Protein AF-A0A2K8T8V8-F1 (afdb_monomer)

pLDDT: mean 83.44, std 14.03, range [31.39, 97.44]

Secondary structure (DSSP, 8-state):
-------EEEEETTTEEEEEEEE-SSSEEEE-S---TTEEEEEEEEEETTTTEEEEEEEEESPPSEEEEGGGPBPHHHHHHHHHHHHH----EEHHHHTTT---TT-B-GGGTSGGG-S------TT-EEEEEEEE-GGGSTT-EEEEEEEEEE-SSSEEEEEEEEEE-SS-SSPPTT-EEEEEETTS-EEEEEEPPTT-S-EEEEEEEETT-EEEEEEEETTEEEEEEEE-

Structure (mmCIF, N/CA/C/O backbone):
data_AF-A0A2K8T8V8-F1
#
_entry.id   AF-A0A2K8T8V8-F1
#
loop_
_atom_site.group_PDB
_atom_site.id
_atom_site.type_symbol
_atom_site.label_atom_id
_atom_site.label_alt_id
_atom_site.label_comp_id
_atom_site.label_asym_id
_atom_site.label_entity_id
_atom_site.label_seq_id
_atom_site.pdbx_PDB_ins_code
_atom_site.Cartn_x
_atom_site.Cartn_y
_atom_site.Cartn_z
_atom_site.occupancy
_atom_site.B_iso_or_equiv
_atom_site.auth_seq_id
_atom_site.auth_comp_id
_atom_site.auth_asym_id
_atom_site.auth_atom_id
_atom_site.pdbx_PDB_model_num
ATOM 1 N N . MET A 1 1 ? -42.532 3.015 6.880 1.00 34.22 1 MET A N 1
ATOM 2 C CA . MET A 1 1 ? -41.518 2.190 7.567 1.00 34.22 1 MET A CA 1
ATOM 3 C C . MET A 1 1 ? -40.218 2.351 6.788 1.00 34.22 1 MET A C 1
ATOM 5 O O . MET A 1 1 ? -40.061 1.729 5.749 1.00 34.22 1 MET A O 1
ATOM 9 N N . ARG A 1 2 ? -39.376 3.319 7.166 1.00 31.39 2 ARG A N 1
ATOM 10 C CA . ARG A 1 2 ? -38.051 3.508 6.559 1.00 31.39 2 ARG A CA 1
ATOM 11 C C . ARG A 1 2 ? -37.064 2.780 7.461 1.00 31.39 2 ARG A C 1
ATOM 13 O O . ARG A 1 2 ? -36.876 3.210 8.592 1.00 31.39 2 ARG A O 1
ATOM 20 N N . TYR A 1 3 ? -36.502 1.680 6.974 1.00 36.91 3 TYR A N 1
ATOM 21 C CA . TYR A 1 3 ? -35.296 1.097 7.547 1.00 36.91 3 TYR A CA 1
ATOM 22 C C . TYR A 1 3 ? -34.171 2.113 7.323 1.00 36.91 3 TYR A C 1
ATOM 24 O O . TYR A 1 3 ? -33.612 2.195 6.232 1.00 36.91 3 TYR A O 1
ATOM 32 N N . TYR A 1 4 ? -33.928 2.973 8.313 1.00 40.72 4 TYR A N 1
ATOM 33 C CA . TYR A 1 4 ? -32.651 3.663 8.422 1.00 40.72 4 TYR A CA 1
ATOM 34 C C . TYR A 1 4 ? -31.636 2.571 8.736 1.00 40.72 4 TYR A C 1
ATOM 36 O O . TYR A 1 4 ? -31.735 1.928 9.777 1.00 40.72 4 TYR A O 1
ATOM 44 N N . ALA A 1 5 ? -30.721 2.300 7.811 1.00 41.16 5 ALA A N 1
ATOM 45 C CA . ALA A 1 5 ? -29.516 1.579 8.168 1.00 41.16 5 ALA A CA 1
ATOM 46 C C . ALA A 1 5 ? -28.775 2.485 9.166 1.00 41.16 5 ALA A C 1
ATOM 48 O O . ALA A 1 5 ? -28.302 3.558 8.795 1.00 41.16 5 ALA A O 1
ATOM 49 N N . ASP A 1 6 ? -28.812 2.108 10.442 1.00 48.91 6 ASP A N 1
ATOM 50 C CA . ASP A 1 6 ? -28.203 2.799 11.581 1.00 48.91 6 ASP A CA 1
ATOM 51 C C . ASP A 1 6 ? -26.684 2.597 11.555 1.00 48.91 6 ASP A C 1
ATOM 53 O O . ASP A 1 6 ? -26.119 1.893 12.389 1.00 48.91 6 ASP A O 1
ATOM 57 N N . VAL A 1 7 ? -26.034 3.109 10.508 1.00 54.47 7 VAL A N 1
ATOM 58 C CA . VAL A 1 7 ? -24.614 2.848 10.277 1.00 54.47 7 VAL A CA 1
ATOM 59 C C . VAL A 1 7 ? -23.887 4.149 9.964 1.00 54.47 7 VAL A C 1
ATOM 61 O O . VAL A 1 7 ? -23.895 4.649 8.838 1.00 54.47 7 VAL A O 1
ATOM 64 N N . ALA A 1 8 ? -23.273 4.718 10.999 1.00 65.19 8 ALA A N 1
ATOM 65 C CA . ALA A 1 8 ? -22.299 5.792 10.879 1.00 65.19 8 ALA A CA 1
ATOM 66 C C . ALA A 1 8 ? -20.905 5.173 10.680 1.00 65.19 8 ALA A C 1
ATOM 68 O O . ALA A 1 8 ? -20.056 5.233 11.562 1.00 65.19 8 ALA A O 1
ATOM 69 N N . ASP A 1 9 ? -20.675 4.529 9.535 1.00 74.50 9 ASP A N 1
ATOM 70 C CA . ASP A 1 9 ? -19.368 3.942 9.227 1.00 74.50 9 ASP A CA 1
ATOM 71 C C . ASP A 1 9 ? -18.398 4.995 8.696 1.00 74.50 9 ASP A C 1
ATOM 73 O O . ASP A 1 9 ? -18.660 5.665 7.692 1.00 74.50 9 ASP A O 1
ATOM 77 N N . LEU A 1 10 ? -17.218 5.070 9.306 1.00 81.69 10 LEU A N 1
ATOM 78 C CA . LEU A 1 10 ? -16.068 5.727 8.712 1.00 81.69 10 LEU A CA 1
ATOM 79 C C . LEU A 1 10 ? -15.344 4.729 7.803 1.00 81.69 10 LEU A C 1
ATOM 81 O O . LEU A 1 10 ? -14.705 3.779 8.259 1.00 81.69 10 LEU A O 1
ATOM 85 N N . LYS A 1 11 ? -15.431 4.954 6.491 1.00 78.38 11 LYS A N 1
ATOM 86 C CA . LYS A 1 11 ? -14.654 4.194 5.510 1.00 78.38 11 LYS A CA 1
ATOM 87 C C . LYS A 1 11 ? -13.224 4.727 5.458 1.00 78.38 11 LYS A C 1
ATOM 89 O O . LYS A 1 11 ? -13.013 5.871 5.062 1.00 78.38 11 LYS A O 1
ATOM 94 N N . LEU A 1 12 ? -12.257 3.875 5.778 1.00 77.00 12 LEU A N 1
ATOM 95 C CA . LEU A 1 12 ? -10.833 4.154 5.632 1.00 77.00 12 LEU A CA 1
ATOM 96 C C . LEU A 1 12 ? -10.320 3.460 4.366 1.00 77.00 12 LEU A C 1
ATOM 98 O O . LEU A 1 12 ? -10.360 2.231 4.248 1.00 77.00 12 LEU A O 1
ATOM 102 N N . SER A 1 13 ? -9.890 4.258 3.385 1.00 63.72 13 SER A N 1
ATOM 103 C CA . SER A 1 13 ? -9.362 3.770 2.107 1.00 63.72 13 SER A CA 1
ATOM 104 C C . SER A 1 13 ? -8.259 2.732 2.339 1.00 63.72 13 SER A C 1
ATOM 106 O O . SER A 1 13 ? -7.343 2.967 3.112 1.00 63.72 13 SER A O 1
ATOM 108 N N . ALA A 1 14 ? -8.364 1.576 1.677 1.00 60.81 14 ALA A N 1
ATOM 109 C CA . ALA A 1 14 ? -7.452 0.427 1.780 1.00 60.81 14 ALA A CA 1
ATOM 110 C C . ALA A 1 14 ? -7.402 -0.344 3.121 1.00 60.81 14 ALA A C 1
ATOM 112 O O . ALA A 1 14 ? -6.900 -1.465 3.110 1.00 60.81 14 ALA A O 1
ATOM 113 N N . LEU A 1 15 ? -7.967 0.168 4.222 1.00 68.44 15 LEU A N 1
ATOM 114 C CA . LEU A 1 15 ? -7.959 -0.519 5.526 1.00 68.44 15 LEU A CA 1
ATOM 115 C C . LEU A 1 15 ? -9.279 -1.234 5.834 1.00 68.44 15 LEU A C 1
ATOM 117 O O . LEU A 1 15 ? -9.268 -2.372 6.289 1.00 68.44 15 LEU A O 1
ATOM 121 N N . GLY A 1 16 ? -10.418 -0.592 5.559 1.00 75.81 16 GLY A N 1
ATOM 122 C CA . GLY A 1 16 ? -11.749 -1.142 5.821 1.00 75.81 16 GLY A CA 1
ATOM 123 C C . GLY A 1 16 ? -12.701 -0.132 6.452 1.00 75.81 16 GLY A C 1
ATOM 124 O O . GLY A 1 16 ? -12.624 1.062 6.167 1.00 75.81 16 GLY A O 1
ATOM 125 N N . HIS A 1 17 ? -13.649 -0.615 7.253 1.00 83.00 17 HIS A N 1
ATOM 126 C CA . HIS A 1 17 ? -14.710 0.203 7.845 1.00 83.00 17 HIS A CA 1
ATOM 127 C C . HIS A 1 17 ? -14.603 0.232 9.368 1.00 83.00 17 HIS A C 1
ATOM 129 O O . HIS A 1 17 ? -14.604 -0.815 10.019 1.00 83.00 17 HIS A O 1
ATOM 135 N N . LEU A 1 18 ? -14.521 1.433 9.931 1.00 87.81 18 LEU A N 1
ATOM 136 C CA . LEU A 1 18 ? -14.648 1.660 11.361 1.00 87.81 18 LEU A CA 1
ATOM 137 C C . LEU A 1 18 ? -16.099 2.044 11.654 1.00 87.81 18 LEU A C 1
ATOM 139 O O . LEU A 1 18 ? -16.578 3.070 11.177 1.00 87.81 18 LEU A O 1
ATOM 143 N N . GLU A 1 19 ? -16.801 1.206 12.405 1.00 88.00 19 GLU A N 1
ATOM 144 C CA . GLU A 1 19 ? -18.221 1.400 12.694 1.00 88.00 19 GLU A CA 1
ATOM 145 C C . GLU A 1 19 ? -18.392 2.302 13.918 1.00 88.00 19 GLU A C 1
ATOM 147 O O . GLU A 1 19 ? -17.924 1.964 15.007 1.00 88.00 19 GLU A O 1
ATOM 152 N N . CYS A 1 20 ? -19.068 3.443 13.773 1.00 88.06 20 CYS A N 1
ATOM 153 C CA . CYS A 1 20 ? -19.408 4.291 14.913 1.00 88.06 20 CYS A CA 1
ATOM 154 C C . CYS A 1 20 ? -20.790 3.907 15.453 1.00 88.06 20 CYS A C 1
ATOM 156 O O . CYS A 1 20 ? -21.800 4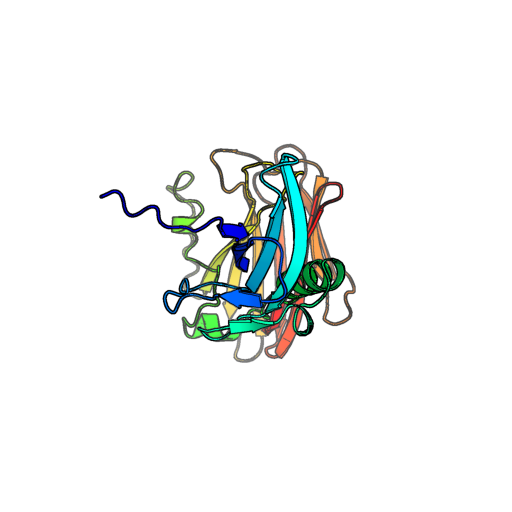.013 14.753 1.00 88.06 20 CYS A O 1
ATOM 158 N N . ARG A 1 21 ? -20.840 3.490 16.720 1.00 88.31 21 ARG A N 1
ATOM 159 C CA . ARG A 1 21 ? -22.065 3.079 17.412 1.00 88.31 21 ARG A CA 1
ATOM 160 C C . ARG A 1 21 ? -22.512 4.155 18.402 1.00 88.31 21 ARG A C 1
ATOM 162 O O . ARG A 1 21 ? -21.854 4.321 19.434 1.00 88.31 21 ARG A O 1
ATOM 169 N N . PRO A 1 22 ? -23.612 4.874 18.117 1.00 88.94 22 PRO A N 1
ATOM 170 C CA . PRO A 1 22 ? -24.174 5.820 19.064 1.00 88.94 22 PRO A CA 1
ATOM 171 C C . PRO A 1 22 ? -24.865 5.081 20.216 1.00 88.94 22 PRO A C 1
ATOM 173 O O . PRO A 1 22 ? -25.584 4.103 20.000 1.00 88.94 22 PRO A O 1
ATOM 176 N N . VAL A 1 23 ? -24.681 5.569 21.438 1.00 89.88 23 VAL A N 1
ATOM 177 C CA . VAL A 1 23 ? -25.322 5.042 22.650 1.00 89.88 23 VAL A CA 1
ATOM 178 C C . VAL A 1 23 ? -25.835 6.179 23.528 1.00 89.88 23 VAL A C 1
ATOM 180 O O . VAL A 1 23 ? -25.313 7.292 23.501 1.00 89.88 23 VAL A O 1
ATOM 183 N N . SER A 1 24 ? -26.878 5.903 24.307 1.00 86.75 24 SER A N 1
ATOM 184 C CA . SER A 1 24 ? -27.280 6.779 25.413 1.00 86.75 24 SER A CA 1
ATOM 185 C C . SER A 1 24 ? -26.321 6.616 26.601 1.00 86.75 24 SER A C 1
ATOM 187 O O . SER A 1 24 ? -25.666 5.573 26.687 1.00 86.75 24 SER A O 1
ATOM 189 N N . PRO A 1 25 ? -26.278 7.586 27.536 1.00 85.69 25 PRO A N 1
ATOM 190 C CA . PRO A 1 25 ? -25.459 7.478 28.738 1.00 85.69 25 PRO A CA 1
ATOM 191 C C . PRO A 1 25 ? -25.664 6.156 29.479 1.00 85.69 25 PRO A C 1
ATOM 193 O O . PRO A 1 25 ? -26.798 5.767 29.778 1.00 85.69 25 PRO A O 1
ATOM 196 N N . GLY A 1 26 ? -24.571 5.440 29.748 1.00 87.50 26 GLY A N 1
ATOM 197 C CA . GLY A 1 26 ? -24.654 4.071 30.250 1.00 87.50 26 GLY A CA 1
ATOM 198 C C . GLY A 1 26 ? -23.307 3.382 30.451 1.00 87.50 26 GLY A C 1
ATOM 199 O O . GLY A 1 26 ? -22.301 4.017 30.743 1.00 87.50 26 GLY A O 1
ATOM 200 N N . TYR A 1 27 ? -23.315 2.051 30.357 1.00 89.62 27 TYR A N 1
ATOM 201 C CA . TYR A 1 27 ? -22.128 1.212 30.579 1.00 89.62 27 TYR A CA 1
ATOM 202 C C . TYR A 1 27 ? -21.978 0.070 29.562 1.00 89.62 27 TYR A C 1
ATOM 204 O O . TYR A 1 27 ? -21.052 -0.738 29.677 1.00 89.62 27 TYR A O 1
ATOM 212 N N . LEU A 1 28 ? -22.892 -0.029 28.593 1.00 91.50 28 LEU A N 1
ATOM 213 C CA . LEU A 1 28 ? -22.898 -1.083 27.584 1.00 91.50 28 LEU A CA 1
ATOM 214 C C . LEU A 1 28 ? -23.333 -0.546 26.2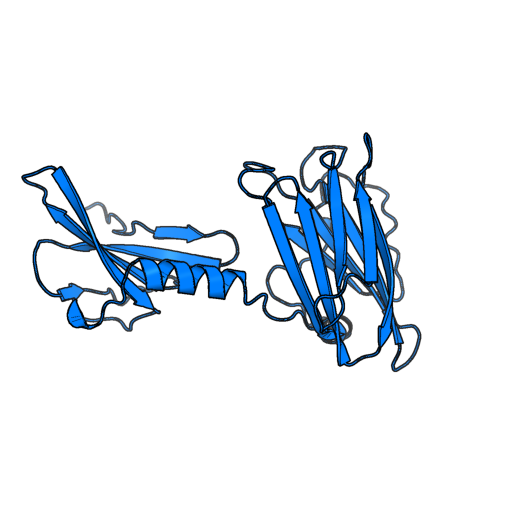21 1.00 91.50 28 LEU A C 1
ATOM 216 O O . LEU A 1 28 ? -24.132 0.386 26.126 1.00 91.50 28 LEU A O 1
ATOM 220 N N . CYS A 1 29 ? -22.830 -1.180 25.169 1.00 89.69 29 CYS A N 1
ATOM 221 C CA . CYS A 1 29 ? -23.204 -0.960 23.779 1.00 89.69 29 CYS A CA 1
ATOM 222 C C . CYS A 1 29 ? -23.708 -2.277 23.175 1.00 89.69 29 CYS A C 1
ATOM 224 O O . CYS A 1 29 ? -23.131 -3.335 23.424 1.00 89.69 29 CYS A O 1
ATOM 226 N N . TYR A 1 30 ? -24.771 -2.224 22.370 1.00 87.75 30 TYR A N 1
ATOM 227 C CA . TYR A 1 30 ? -25.250 -3.389 21.627 1.00 87.75 30 TYR A CA 1
ATOM 228 C C . TYR A 1 30 ? -24.680 -3.411 20.206 1.00 87.75 30 TYR A C 1
ATOM 230 O O . TYR A 1 30 ? -24.829 -2.448 19.438 1.00 87.75 30 TYR A O 1
ATOM 238 N N . ILE A 1 31 ? -24.078 -4.547 19.859 1.00 86.31 31 ILE A N 1
ATOM 239 C CA . ILE A 1 31 ? -23.502 -4.848 18.554 1.00 86.31 31 ILE A CA 1
ATOM 240 C C . ILE A 1 31 ? -24.466 -5.754 17.782 1.00 86.31 31 ILE A C 1
ATOM 242 O O . ILE A 1 31 ? -24.690 -6.899 18.199 1.00 86.31 31 ILE A O 1
ATOM 246 N N . PRO A 1 32 ? -25.022 -5.275 16.658 1.00 80.19 32 PRO A N 1
ATOM 247 C CA . PRO A 1 32 ? -25.936 -6.064 15.850 1.00 80.19 32 PRO A CA 1
ATOM 248 C C . PRO A 1 32 ? -25.244 -7.288 15.219 1.00 80.19 32 PRO A C 1
ATOM 250 O O . PRO A 1 32 ? -24.022 -7.295 15.027 1.00 80.19 32 PRO A O 1
ATOM 253 N N . PRO A 1 33 ? -26.009 -8.348 14.900 1.00 70.25 33 PRO A N 1
ATOM 254 C CA . PRO A 1 33 ? -25.497 -9.520 14.193 1.00 70.25 33 PRO A CA 1
ATOM 255 C C . PRO A 1 33 ? -25.092 -9.228 12.746 1.00 70.25 33 PRO A C 1
ATOM 257 O O . PRO A 1 33 ? -24.269 -9.957 12.191 1.00 70.25 33 PRO A O 1
ATOM 260 N N . GLU A 1 34 ? -25.633 -8.173 12.138 1.00 66.31 34 GLU A N 1
ATOM 261 C CA . GLU A 1 34 ? -25.231 -7.691 10.823 1.00 66.31 34 GLU A CA 1
ATOM 262 C C . GLU A 1 34 ? -23.872 -6.986 10.915 1.00 66.31 34 GLU A C 1
ATOM 264 O O . GLU A 1 34 ? -23.778 -5.816 11.273 1.00 66.31 34 GLU A O 1
ATOM 269 N N . VAL A 1 35 ? -22.800 -7.711 10.600 1.00 62.31 35 VAL A N 1
ATOM 270 C CA . VAL A 1 35 ? -21.443 -7.157 10.557 1.00 62.31 35 VAL A CA 1
ATOM 271 C C . VAL A 1 35 ? -21.077 -6.852 9.102 1.00 62.31 35 VAL A C 1
ATOM 273 O O . VAL A 1 35 ? -21.202 -7.748 8.265 1.00 62.31 35 VAL A O 1
ATOM 276 N N . PRO A 1 36 ? -20.607 -5.637 8.766 1.00 62.16 36 PRO A N 1
ATOM 277 C CA . PRO A 1 36 ? -20.043 -5.368 7.447 1.00 62.16 36 PRO A CA 1
ATOM 278 C C . PRO A 1 36 ? -18.877 -6.324 7.152 1.00 62.16 36 PRO A C 1
ATOM 280 O O . PRO A 1 36 ? -17.996 -6.484 7.998 1.00 62.16 36 PRO A O 1
ATOM 283 N N . ASP A 1 37 ? -18.816 -6.894 5.941 1.00 58.09 37 ASP A N 1
ATOM 284 C CA . ASP A 1 37 ? -17.797 -7.885 5.524 1.00 58.09 37 ASP A CA 1
ATOM 285 C C . ASP A 1 37 ? -16.334 -7.412 5.701 1.00 58.09 37 ASP A C 1
ATOM 287 O O . ASP A 1 37 ? -15.410 -8.220 5.646 1.00 58.09 37 ASP A O 1
ATOM 291 N N . ASN A 1 38 ? -16.107 -6.110 5.923 1.00 71.25 38 ASN A N 1
ATOM 292 C CA . ASN A 1 38 ? -14.785 -5.503 6.087 1.00 71.25 38 ASN A CA 1
ATOM 293 C C . ASN A 1 38 ? -14.696 -4.529 7.284 1.00 71.25 38 ASN A C 1
ATOM 295 O O . ASN A 1 38 ? -14.035 -3.488 7.203 1.00 71.25 38 ASN A O 1
ATOM 299 N N . ARG A 1 39 ? -15.413 -4.816 8.381 1.00 81.19 39 ARG A N 1
ATOM 300 C CA . ARG A 1 39 ? -15.313 -4.035 9.624 1.00 81.19 39 ARG A CA 1
ATOM 301 C C . ARG A 1 39 ? -13.970 -4.287 10.309 1.00 81.19 39 ARG A C 1
ATOM 303 O O . ARG A 1 39 ? -13.662 -5.423 10.651 1.00 81.19 39 ARG A O 1
ATOM 310 N N . ILE A 1 40 ? -13.217 -3.226 10.579 1.00 84.56 40 ILE A N 1
ATOM 311 C CA . ILE A 1 40 ? -11.922 -3.293 11.280 1.00 84.56 40 ILE A CA 1
ATOM 312 C C . ILE A 1 40 ? -12.040 -2.974 12.774 1.00 84.56 40 ILE A C 1
ATOM 314 O O . ILE A 1 40 ? -11.168 -3.320 13.566 1.00 84.56 40 ILE A O 1
ATOM 318 N N . GLY A 1 41 ? -13.151 -2.376 13.198 1.00 89.25 41 GLY A N 1
ATOM 319 C CA . GLY A 1 41 ? -13.443 -2.166 14.608 1.00 89.25 41 GLY A CA 1
ATOM 320 C C . GLY A 1 41 ? -14.676 -1.306 14.832 1.00 89.25 41 GLY A C 1
ATOM 321 O O . GLY A 1 41 ? -15.350 -0.913 13.880 1.00 89.25 41 GLY A O 1
ATOM 322 N N . VAL A 1 42 ? -14.961 -1.055 16.105 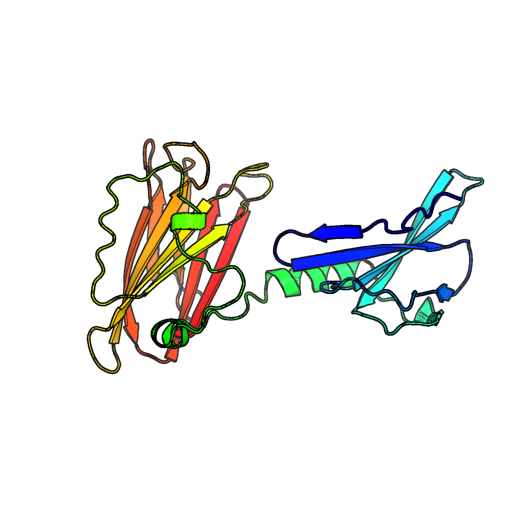1.00 90.62 42 VAL A N 1
ATOM 323 C CA . VAL A 1 42 ? -16.133 -0.311 16.564 1.00 90.62 42 VAL A CA 1
ATOM 324 C C . VAL A 1 42 ? -15.684 0.817 17.483 1.00 90.62 42 VAL A C 1
ATOM 326 O O . VAL A 1 42 ? -14.912 0.585 18.414 1.00 90.62 42 VAL A O 1
ATOM 329 N N . VAL A 1 43 ? -16.192 2.022 17.246 1.00 93.00 43 VAL A N 1
ATOM 330 C CA . VAL A 1 43 ? -16.049 3.172 18.142 1.00 93.00 43 VAL A CA 1
ATOM 331 C C . VAL A 1 43 ? -17.391 3.441 18.797 1.00 93.00 43 VAL A C 1
ATOM 333 O O . VAL A 1 43 ? -18.397 3.625 18.113 1.00 93.00 43 VAL A O 1
ATOM 336 N N . VAL A 1 44 ? -17.413 3.467 20.126 1.00 93.00 44 VAL A N 1
ATOM 337 C CA . VAL A 1 44 ? -18.623 3.773 20.892 1.00 93.00 44 VAL A CA 1
ATOM 338 C C . VAL A 1 44 ? -18.679 5.272 21.150 1.00 93.00 44 VAL A C 1
ATOM 340 O O . VAL A 1 44 ? -17.728 5.860 21.671 1.00 93.00 44 VAL A O 1
ATOM 343 N N . VAL A 1 45 ? -19.801 5.883 20.779 1.00 92.44 45 VAL A N 1
ATOM 344 C CA . VAL A 1 45 ? -20.031 7.322 20.908 1.00 92.44 45 VAL A CA 1
ATOM 345 C C . VAL A 1 45 ? -21.240 7.546 21.803 1.00 92.44 45 VAL A C 1
ATOM 347 O O . VAL A 1 45 ? -22.365 7.235 21.421 1.00 92.44 45 VAL A O 1
ATOM 350 N N . GLU A 1 46 ? -21.020 8.087 22.994 1.00 92.38 46 GLU A N 1
ATOM 351 C CA . GLU A 1 46 ? -22.110 8.486 23.877 1.00 92.38 46 GLU A CA 1
ATOM 352 C C . GLU A 1 46 ? -22.687 9.814 23.390 1.00 92.38 46 GLU A C 1
ATOM 354 O O . GLU A 1 46 ? -21.950 10.781 23.190 1.00 92.38 46 GLU A O 1
ATOM 359 N N . LEU A 1 47 ? -24.000 9.848 23.168 1.00 89.62 47 LEU A N 1
ATOM 360 C CA . LEU A 1 47 ? -24.721 11.038 22.738 1.00 89.62 47 LEU A CA 1
ATOM 361 C C . LEU A 1 47 ? -25.556 11.589 23.891 1.00 89.62 47 LEU A C 1
ATOM 363 O O . LEU A 1 47 ? -26.535 10.973 24.319 1.00 89.62 47 LEU A O 1
ATOM 367 N N . ASP A 1 48 ? -25.215 12.797 24.324 1.00 86.88 48 ASP A N 1
ATOM 368 C CA . ASP A 1 48 ? -26.072 13.615 25.168 1.00 86.88 48 ASP A CA 1
ATOM 369 C C . ASP A 1 48 ? -26.912 14.529 24.270 1.00 86.88 48 ASP A C 1
ATOM 371 O O . ASP A 1 48 ? -26.472 15.579 23.790 1.00 86.88 48 ASP A O 1
ATOM 375 N N . ILE A 1 49 ? -28.141 14.088 24.010 1.00 83.62 49 ILE A N 1
ATOM 376 C CA . ILE A 1 49 ? -29.085 14.804 23.149 1.00 83.62 49 ILE A CA 1
ATOM 377 C C . ILE A 1 49 ? -29.550 16.106 23.813 1.00 83.62 49 ILE A C 1
ATOM 379 O O . ILE A 1 49 ? -29.806 17.083 23.108 1.00 83.62 49 ILE A O 1
ATOM 383 N N . GLU A 1 50 ? -29.646 16.140 25.145 1.00 87.62 50 GLU A N 1
ATOM 384 C CA . GLU A 1 50 ? -30.128 17.311 25.882 1.00 87.62 50 GLU A CA 1
ATOM 385 C C . GLU A 1 50 ? -29.127 18.466 25.789 1.00 87.62 50 GLU A C 1
ATOM 387 O O . GLU A 1 50 ? -29.522 19.609 25.549 1.00 87.62 50 GLU A O 1
ATOM 392 N N . HIS A 1 51 ? -27.832 18.161 25.892 1.00 88.94 51 HIS A N 1
ATOM 393 C CA . HIS A 1 51 ? -26.755 19.152 25.830 1.00 88.94 51 HIS A CA 1
ATOM 394 C C . HIS A 1 51 ? -26.107 19.286 24.444 1.00 88.94 51 HIS A C 1
ATOM 396 O O . HIS A 1 51 ? -25.200 20.101 24.277 1.00 88.94 51 HIS A O 1
ATOM 402 N N . GLN A 1 52 ? -26.572 18.526 23.445 1.00 87.88 52 GLN A N 1
ATOM 403 C CA . GLN A 1 52 ? -25.993 18.459 22.095 1.00 87.88 52 GLN A CA 1
ATOM 404 C C . GLN A 1 52 ? -24.494 18.116 22.099 1.00 87.88 52 GLN A C 1
ATOM 406 O O . GLN A 1 52 ? -23.703 18.708 21.361 1.00 87.88 52 GLN A O 1
ATOM 411 N N . GLN A 1 53 ? -24.100 17.159 22.937 1.00 88.62 53 GLN A N 1
ATOM 412 C CA . GLN A 1 53 ? -22.715 16.711 23.066 1.00 88.62 53 GLN A CA 1
ATOM 413 C C . GLN A 1 53 ? -22.559 15.259 22.622 1.00 88.62 53 GLN A C 1
ATOM 415 O O . GLN A 1 53 ? -23.474 14.446 22.737 1.00 88.62 53 GLN A O 1
ATOM 420 N N . ALA A 1 54 ? -21.375 14.944 22.103 1.00 89.19 54 ALA A N 1
ATOM 421 C CA . ALA A 1 54 ? -20.977 13.593 21.748 1.00 89.19 54 ALA A CA 1
ATOM 422 C C . ALA A 1 54 ? -19.593 13.319 22.335 1.00 89.19 54 ALA A C 1
ATOM 424 O O . ALA A 1 54 ? -18.672 14.118 22.148 1.00 89.19 54 ALA A O 1
ATOM 425 N N . VAL A 1 55 ? -19.448 12.198 23.036 1.00 91.88 55 VAL A N 1
ATOM 426 C CA . VAL A 1 55 ? -18.193 11.785 23.666 1.00 91.88 55 VAL A CA 1
ATOM 427 C C . VAL A 1 55 ? -17.761 10.453 23.077 1.00 91.88 55 VAL A C 1
ATOM 429 O O . VAL A 1 55 ? -18.531 9.494 23.044 1.00 91.88 55 VAL A O 1
ATOM 432 N N . LEU A 1 56 ? -16.514 10.385 22.614 1.00 92.88 56 LEU A N 1
ATOM 433 C CA . LEU A 1 56 ? -15.898 9.117 22.238 1.00 92.88 56 LEU A CA 1
ATOM 434 C C . LEU A 1 56 ? -15.582 8.348 23.523 1.00 92.88 56 LEU A C 1
ATOM 436 O O . LEU A 1 56 ? -14.661 8.712 24.250 1.00 92.88 56 LEU A O 1
ATOM 440 N N . VAL A 1 57 ? -16.369 7.315 23.811 1.00 94.25 57 VAL A N 1
ATOM 441 C CA . VAL A 1 57 ? -16.225 6.513 25.035 1.00 94.25 57 VAL A CA 1
ATOM 442 C C . VAL A 1 57 ? -14.994 5.620 24.935 1.00 94.25 57 VAL A C 1
ATOM 444 O O . VAL A 1 57 ? -14.248 5.467 25.896 1.00 94.25 57 VAL A O 1
ATOM 447 N N . GLY A 1 58 ? -14.778 5.039 23.756 1.00 94.12 58 GLY A N 1
ATOM 448 C CA . GLY A 1 58 ? -13.644 4.169 23.497 1.00 94.12 58 GLY A CA 1
ATOM 449 C C . GLY A 1 58 ? -13.838 3.306 22.258 1.00 94.12 58 GLY A C 1
ATOM 450 O O . GLY A 1 58 ? -14.786 3.473 21.482 1.00 94.12 58 GLY A O 1
ATOM 451 N N . PHE A 1 59 ? -12.911 2.378 22.078 1.00 94.25 59 PHE A N 1
ATOM 452 C CA . PHE A 1 59 ? -12.753 1.580 20.873 1.00 94.25 59 PHE A CA 1
ATOM 453 C C . PHE A 1 59 ? -12.657 0.084 21.187 1.00 94.25 59 PHE A C 1
ATOM 455 O O . PHE A 1 59 ? -12.056 -0.315 22.179 1.00 94.25 59 PHE A O 1
ATOM 462 N N . ALA A 1 60 ? -13.183 -0.769 20.311 1.00 91.69 60 ALA A N 1
ATOM 463 C CA . ALA A 1 60 ? -12.935 -2.204 20.359 1.00 91.69 60 ALA A CA 1
ATOM 464 C C . ALA A 1 60 ? -12.612 -2.773 18.973 1.00 91.69 60 ALA A C 1
ATOM 466 O O . ALA A 1 60 ? -13.287 -2.494 17.977 1.00 91.69 60 ALA A O 1
ATOM 467 N N . LYS A 1 61 ? -11.602 -3.648 18.924 1.00 86.38 61 LYS A N 1
ATOM 468 C CA . LYS A 1 61 ? -11.300 -4.460 17.736 1.00 86.38 61 LYS A CA 1
ATOM 469 C C . LYS A 1 61 ? -12.422 -5.471 17.532 1.00 86.38 61 LYS A C 1
ATOM 471 O O . LYS A 1 61 ? -12.853 -6.079 18.505 1.00 86.38 61 LYS A O 1
ATOM 476 N N . THR A 1 62 ? -12.862 -5.642 16.283 1.00 66.81 62 THR A N 1
ATOM 477 C CA . THR A 1 62 ? -13.852 -6.635 15.802 1.00 66.81 62 THR A CA 1
ATOM 478 C C . THR A 1 62 ? -14.464 -7.531 16.882 1.00 66.81 62 THR A C 1
ATOM 480 O O . THR A 1 62 ? -13.970 -8.618 17.183 1.00 66.81 62 THR A O 1
ATOM 483 N N . VAL A 1 63 ? -15.571 -7.057 17.446 1.00 66.94 63 VAL A N 1
ATOM 484 C CA . VAL A 1 63 ? -16.343 -7.739 18.487 1.00 66.94 63 VAL A CA 1
ATOM 485 C C . VAL A 1 63 ? -17.402 -8.653 17.871 1.00 66.94 63 VAL A C 1
ATOM 487 O O . VAL A 1 63 ? -17.913 -8.386 16.779 1.00 66.94 63 VAL A O 1
ATOM 490 N N . LYS A 1 64 ? -17.725 -9.757 18.555 1.00 69.38 64 LYS A N 1
ATOM 491 C CA . LYS A 1 64 ? -18.864 -10.608 18.178 1.00 69.38 64 LYS A CA 1
ATOM 492 C C . LYS A 1 64 ? -20.171 -9.854 18.440 1.00 69.38 64 LYS A C 1
ATOM 494 O O . LYS A 1 64 ? -20.211 -8.956 19.274 1.00 69.38 64 LYS A O 1
ATOM 499 N N . ALA A 1 65 ? -21.227 -10.237 17.731 1.00 80.06 65 ALA A N 1
ATOM 500 C CA . ALA A 1 65 ? -22.567 -9.719 17.980 1.00 80.06 65 ALA A CA 1
ATOM 501 C C . ALA A 1 65 ? -22.988 -9.952 19.440 1.00 80.06 65 ALA A C 1
ATOM 503 O O . ALA A 1 65 ? -22.692 -11.013 20.000 1.00 80.06 65 ALA A O 1
ATOM 504 N N . GLY A 1 66 ? -23.694 -8.988 20.030 1.00 85.06 66 GLY A N 1
ATOM 505 C CA . GLY A 1 66 ? -24.121 -9.034 21.428 1.00 85.06 66 GLY A CA 1
ATOM 506 C C . GLY A 1 66 ? -23.789 -7.764 22.206 1.00 85.06 66 GLY A C 1
ATOM 507 O O . GLY A 1 66 ? -23.755 -6.670 21.650 1.00 85.06 66 GLY A O 1
ATOM 508 N N . GLU A 1 67 ? -23.592 -7.914 23.511 1.00 89.81 67 GLU A N 1
ATOM 509 C CA . GLU A 1 67 ? -23.296 -6.810 24.424 1.00 89.81 67 GLU A CA 1
ATOM 510 C C . GLU A 1 67 ? -21.784 -6.578 24.520 1.00 89.81 67 GLU A C 1
ATOM 512 O O . GLU A 1 67 ? -21.014 -7.525 24.670 1.00 89.81 67 GLU A O 1
ATOM 517 N N . LEU A 1 68 ? -21.376 -5.312 24.437 1.00 89.81 68 LEU A N 1
ATOM 518 C CA . LEU A 1 68 ? -20.011 -4.835 24.635 1.00 89.81 68 LEU A CA 1
ATOM 519 C C . LEU A 1 68 ? -19.992 -3.911 25.853 1.00 89.81 68 LEU A C 1
ATOM 521 O O . LEU A 1 68 ? -20.647 -2.865 25.843 1.00 89.81 68 LEU A O 1
ATOM 525 N N . LEU A 1 69 ? -19.256 -4.281 26.898 1.00 93.12 69 LEU A N 1
ATOM 526 C CA . LEU A 1 69 ? -19.150 -3.469 28.108 1.00 93.12 69 LEU A CA 1
ATOM 527 C C . LEU A 1 69 ? -18.147 -2.333 27.909 1.00 93.12 69 LEU A C 1
ATOM 529 O O . LEU A 1 69 ? -17.097 -2.513 27.298 1.00 93.12 69 LEU A O 1
ATOM 533 N N . PHE A 1 70 ? -18.415 -1.164 28.494 1.00 93.06 70 PHE A N 1
ATOM 534 C CA . PHE A 1 70 ? -17.501 -0.020 28.369 1.00 93.06 70 PHE A CA 1
ATOM 535 C C . PHE A 1 70 ? -16.133 -0.291 29.003 1.00 93.06 70 PHE A C 1
ATOM 537 O O . PHE A 1 70 ? -15.130 0.245 28.551 1.00 93.06 70 PHE A O 1
ATOM 544 N N . SER A 1 71 ? -16.067 -1.176 30.000 1.00 92.19 71 SER A N 1
ATOM 545 C CA . SER A 1 71 ? -14.806 -1.632 30.597 1.00 92.19 71 SER A CA 1
ATOM 546 C C . SER A 1 71 ? -13.921 -2.447 29.649 1.00 92.19 71 SER A C 1
ATOM 548 O O . SER A 1 71 ? -12.751 -2.657 29.951 1.00 92.19 71 SER A O 1
ATOM 550 N N . GLU A 1 72 ? -14.474 -2.957 28.547 1.00 90.25 72 GLU A N 1
ATOM 551 C CA . GLU A 1 72 ? -13.739 -3.707 27.519 1.00 90.25 72 GLU A CA 1
ATOM 552 C C . GLU A 1 72 ? -13.225 -2.795 26.397 1.00 90.25 72 GLU A C 1
ATOM 554 O O . GLU A 1 72 ? -12.478 -3.247 25.525 1.00 90.25 72 GLU A O 1
ATOM 559 N N . LEU A 1 73 ? -1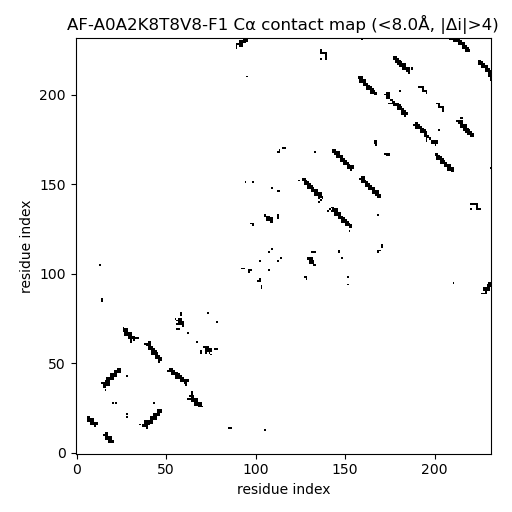3.621 -1.517 26.409 1.00 93.88 73 LEU A N 1
ATOM 560 C CA . LEU A 1 73 ? -13.170 -0.538 25.436 1.00 93.88 73 LEU A CA 1
ATOM 561 C C . LEU A 1 73 ? -11.726 -0.126 25.729 1.00 93.88 73 LEU A C 1
ATOM 563 O O . LEU A 1 73 ? -11.351 0.213 26.851 1.00 93.88 73 LEU A O 1
ATOM 567 N N . GLN A 1 74 ? -10.927 -0.137 24.674 1.00 94.94 74 GLN A N 1
ATOM 568 C CA . GLN A 1 74 ? -9.611 0.481 24.603 1.00 94.94 74 GLN A CA 1
ATOM 569 C C . GLN A 1 74 ? -9.760 1.995 24.439 1.00 94.94 74 GLN A C 1
ATOM 571 O O . GLN A 1 74 ? -10.834 2.493 24.072 1.00 94.94 74 GLN A O 1
ATOM 576 N N . THR A 1 75 ? -8.687 2.737 24.709 1.00 95.06 75 THR A N 1
ATOM 577 C CA . THR A 1 75 ? -8.739 4.197 24.608 1.00 95.06 75 THR A CA 1
ATOM 578 C C . THR A 1 75 ? -8.728 4.660 23.152 1.00 95.06 75 THR A C 1
ATOM 580 O O . THR A 1 75 ? -8.544 3.883 22.209 1.00 95.06 75 THR A O 1
ATOM 583 N N . ILE A 1 76 ? -8.939 5.958 22.948 1.00 92.25 76 ILE A N 1
ATOM 584 C CA . ILE A 1 76 ? -8.861 6.552 21.612 1.00 92.25 76 ILE A CA 1
ATOM 585 C C . ILE A 1 76 ? -7.409 6.600 21.117 1.00 92.25 76 ILE A C 1
ATOM 587 O O . ILE A 1 76 ? -7.164 6.437 19.927 1.00 92.25 76 ILE A O 1
ATOM 591 N N . GLU A 1 77 ? -6.427 6.730 22.006 1.00 90.50 77 GLU A N 1
ATOM 592 C CA . GLU A 1 77 ? -5.009 6.607 21.656 1.00 90.50 77 GLU A CA 1
ATOM 593 C C . GLU A 1 77 ? -4.670 5.193 21.161 1.00 90.50 77 GLU A C 1
ATOM 595 O O . GLU A 1 77 ? -3.954 5.050 20.171 1.00 90.50 77 GLU A O 1
ATOM 600 N N . ASP A 1 78 ? -5.236 4.153 21.785 1.00 90.56 78 ASP A N 1
ATOM 601 C CA . ASP A 1 78 ? -5.082 2.767 21.326 1.00 90.56 78 ASP A CA 1
ATOM 602 C C . ASP A 1 78 ? -5.712 2.543 19.944 1.00 90.56 78 ASP A C 1
ATOM 604 O O . ASP A 1 78 ? -5.174 1.782 19.136 1.00 90.56 78 ASP A O 1
ATOM 608 N N . LEU A 1 79 ? -6.834 3.214 19.644 1.00 91.44 79 LEU A N 1
ATOM 609 C CA . LEU A 1 79 ? -7.411 3.230 18.297 1.00 91.44 79 LEU A CA 1
ATOM 610 C C . LEU A 1 79 ? -6.421 3.820 17.291 1.00 91.44 79 LEU A C 1
ATOM 612 O O . LEU A 1 79 ? -6.203 3.208 16.250 1.00 91.44 79 LEU A O 1
ATOM 616 N N . LEU A 1 80 ? -5.816 4.973 17.588 1.00 88.69 80 LEU A N 1
ATOM 617 C CA . LEU A 1 80 ? -4.838 5.596 16.691 1.00 88.69 80 LEU A CA 1
ATOM 618 C C . LEU A 1 80 ? -3.638 4.670 16.464 1.0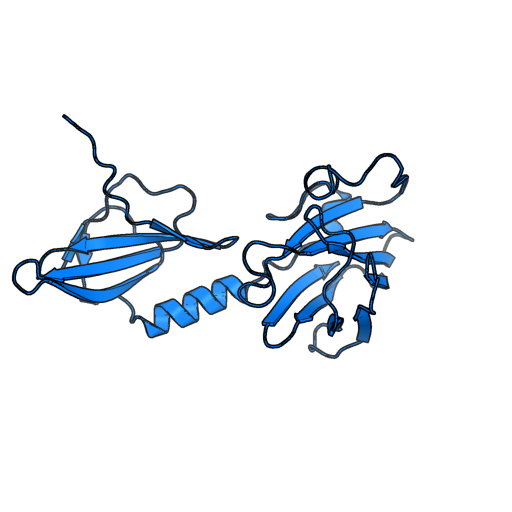0 88.69 80 LEU A C 1
ATOM 620 O O . LEU A 1 80 ? -3.320 4.368 15.320 1.00 88.69 80 LEU A O 1
ATOM 624 N N . ALA A 1 81 ? -3.061 4.110 17.531 1.00 82.69 81 ALA A N 1
ATOM 625 C CA . ALA A 1 81 ? -1.969 3.142 17.421 1.00 82.69 81 ALA A CA 1
ATOM 626 C C . ALA A 1 81 ? -2.374 1.879 16.638 1.00 82.69 81 ALA A C 1
ATOM 628 O O . ALA A 1 81 ? -1.567 1.292 15.915 1.00 82.69 81 ALA A O 1
ATOM 629 N N . TYR A 1 82 ? -3.627 1.437 16.766 1.00 83.81 82 TYR A N 1
ATOM 630 C CA . TYR A 1 82 ? -4.153 0.324 15.989 1.00 83.81 82 TYR A CA 1
ATOM 631 C C . TYR A 1 82 ? -4.292 0.672 14.505 1.00 83.81 82 TYR A C 1
ATOM 633 O O . TYR A 1 82 ? -3.853 -0.127 13.679 1.00 83.81 82 TYR A O 1
ATOM 641 N N . LEU A 1 83 ? -4.844 1.836 14.160 1.00 83.88 83 LEU A N 1
ATOM 642 C CA . LEU A 1 83 ? -4.927 2.308 12.776 1.00 83.88 83 LEU A CA 1
ATOM 643 C C . LEU A 1 83 ? -3.532 2.460 12.169 1.00 83.88 83 LEU A C 1
ATOM 645 O O . LEU A 1 83 ? -3.279 1.880 11.117 1.00 83.88 83 LEU A O 1
ATOM 649 N N . ASP A 1 84 ? -2.601 3.081 12.894 1.00 76.62 84 ASP A N 1
ATOM 650 C CA . ASP A 1 84 ? -1.194 3.170 12.506 1.00 76.62 84 ASP A CA 1
ATOM 651 C C . ASP A 1 84 ? -0.599 1.780 12.287 1.00 76.62 84 ASP A C 1
ATOM 653 O O . ASP A 1 84 ? 0.172 1.585 11.358 1.00 76.62 84 ASP A O 1
ATOM 657 N N . SER A 1 85 ? -0.956 0.781 13.101 1.00 72.25 85 SER A N 1
ATOM 658 C CA . SER A 1 85 ? -0.493 -0.599 12.911 1.00 72.25 85 SER A CA 1
ATOM 659 C C . SER A 1 85 ? -1.127 -1.291 11.706 1.00 72.25 85 SER A C 1
ATOM 661 O O . SER A 1 85 ? -0.513 -2.192 11.148 1.00 72.25 85 SER A O 1
ATOM 663 N N . LEU A 1 86 ? -2.339 -0.913 11.297 1.00 68.12 86 LEU A N 1
ATOM 664 C CA . LEU A 1 86 ? -2.960 -1.422 10.074 1.00 68.12 86 LEU A CA 1
ATOM 665 C C . LEU A 1 86 ? -2.346 -0.757 8.837 1.00 68.12 86 LEU A C 1
ATOM 667 O O . LEU A 1 86 ? -2.129 -1.434 7.839 1.00 68.12 86 LEU A O 1
ATOM 671 N N . GLU A 1 87 ? -1.996 0.526 8.926 1.00 62.69 87 GLU A N 1
ATOM 672 C CA . GLU A 1 87 ? -1.236 1.249 7.899 1.00 62.69 87 GLU A CA 1
ATOM 673 C C . GLU A 1 87 ? 0.229 0.775 7.829 1.00 62.69 87 GLU A C 1
ATOM 675 O O . GLU A 1 87 ? 0.791 0.603 6.749 1.00 62.69 87 GLU A O 1
ATOM 680 N N . SER A 1 88 ? 0.837 0.488 8.984 1.00 50.44 88 SER A N 1
ATOM 681 C CA . SER A 1 88 ? 2.238 0.063 9.153 1.00 50.44 88 SER A CA 1
ATOM 682 C C . SER A 1 88 ? 2.444 -1.452 9.094 1.00 50.44 88 SER A C 1
ATOM 684 O O . SER A 1 88 ? 3.595 -1.912 9.087 1.00 50.44 88 SER A O 1
ATOM 686 N N . ASN A 1 89 ? 1.359 -2.226 9.000 1.00 47.50 89 ASN A N 1
ATOM 687 C CA . ASN A 1 89 ? 1.350 -3.578 8.453 1.00 47.50 89 ASN A CA 1
ATOM 688 C C . ASN A 1 89 ? 0.933 -3.499 6.976 1.00 47.50 89 ASN A C 1
ATOM 690 O O . ASN A 1 89 ? -0.163 -3.951 6.633 1.00 47.50 89 ASN A O 1
ATOM 694 N N . PRO A 1 90 ? 1.790 -3.006 6.057 1.00 52.78 90 PRO A N 1
ATOM 695 C CA . PRO A 1 90 ? 1.648 -3.439 4.685 1.00 52.78 90 PRO A CA 1
ATOM 696 C C . PRO A 1 90 ? 1.826 -4.952 4.763 1.00 52.78 90 PRO A C 1
ATOM 698 O O . PRO A 1 90 ? 2.885 -5.435 5.173 1.00 52.78 90 PRO A O 1
ATOM 701 N N . THR A 1 91 ? 0.758 -5.702 4.493 1.00 65.31 91 THR A N 1
ATOM 702 C CA . THR A 1 91 ? 0.860 -7.143 4.281 1.00 65.31 91 THR A CA 1
ATOM 703 C C . THR A 1 91 ? 1.995 -7.324 3.295 1.00 65.31 91 THR A C 1
ATOM 705 O O . THR A 1 91 ? 1.882 -6.855 2.162 1.00 65.31 91 THR A O 1
ATOM 708 N N . GLU A 1 92 ? 3.113 -7.868 3.770 1.00 81.25 92 GLU A N 1
ATOM 709 C CA . GLU A 1 92 ? 4.315 -8.003 2.967 1.00 81.25 92 GLU A CA 1
ATOM 710 C C . GLU A 1 92 ? 3.940 -8.694 1.660 1.00 81.25 92 GLU A C 1
ATOM 712 O O . GLU A 1 92 ? 3.434 -9.820 1.657 1.00 81.25 92 GLU A O 1
ATOM 717 N N . VAL A 1 93 ? 4.105 -7.967 0.561 1.00 87.31 93 VAL A N 1
ATOM 718 C CA . VAL A 1 93 ? 3.630 -8.389 -0.750 1.00 87.31 93 VAL A CA 1
ATOM 719 C C . VAL A 1 93 ? 4.553 -9.492 -1.245 1.00 87.31 93 VAL A C 1
ATOM 721 O O . VAL A 1 93 ? 5.763 -9.285 -1.356 1.00 87.31 93 VAL A O 1
ATOM 724 N N . LYS A 1 94 ? 3.985 -10.658 -1.559 1.00 88.75 94 LYS A N 1
ATOM 725 C CA . LYS A 1 94 ? 4.749 -11.851 -1.946 1.00 88.75 94 LYS A CA 1
ATOM 726 C C . LYS A 1 94 ? 4.920 -11.893 -3.455 1.00 88.75 94 LYS A C 1
ATOM 728 O O . LYS A 1 94 ? 4.143 -12.519 -4.177 1.00 88.75 94 LYS A O 1
ATOM 733 N N . LEU A 1 95 ? 5.952 -11.226 -3.952 1.00 91.56 95 LEU A N 1
ATOM 734 C CA . LEU A 1 95 ? 6.147 -11.032 -5.384 1.00 91.56 95 LEU A CA 1
ATOM 735 C C . LEU A 1 95 ? 6.401 -12.345 -6.145 1.00 91.56 95 LEU A C 1
ATOM 737 O O . LEU A 1 95 ? 5.924 -12.494 -7.271 1.00 91.56 95 LEU A O 1
ATOM 741 N N . SER A 1 96 ? 7.055 -13.345 -5.549 1.00 86.31 96 SER A N 1
ATOM 742 C CA . SER A 1 96 ? 7.203 -14.687 -6.145 1.00 86.31 96 SER A CA 1
ATOM 743 C C . SER A 1 96 ? 5.868 -15.367 -6.415 1.00 86.31 96 SER A C 1
ATOM 745 O O . SER A 1 96 ? 5.750 -16.127 -7.380 1.00 86.31 96 SER A O 1
ATOM 747 N N . TYR A 1 97 ? 4.840 -15.100 -5.609 1.00 86.50 97 TYR A N 1
ATOM 748 C CA . TYR A 1 97 ? 3.516 -15.694 -5.796 1.00 86.50 97 TYR A CA 1
ATOM 749 C C . TYR A 1 97 ? 2.811 -15.114 -7.023 1.00 86.50 97 TYR A C 1
ATOM 751 O O . TYR A 1 97 ? 2.020 -15.809 -7.671 1.00 86.50 97 TYR A O 1
ATOM 759 N N . TRP A 1 98 ? 3.175 -13.900 -7.442 1.00 89.69 98 TRP A N 1
ATOM 760 C CA . TRP A 1 98 ? 2.618 -13.299 -8.648 1.00 89.69 98 TRP A CA 1
ATOM 761 C C . TRP A 1 98 ? 3.014 -14.063 -9.909 1.00 89.69 98 TRP A C 1
ATOM 763 O O . TRP A 1 98 ? 2.218 -14.125 -10.846 1.00 89.69 98 TRP A O 1
ATOM 773 N N . LEU A 1 99 ? 4.184 -14.716 -9.923 1.00 83.44 99 LEU A N 1
ATOM 774 C CA . LEU A 1 99 ? 4.598 -15.615 -11.011 1.00 83.44 99 LEU A CA 1
ATOM 775 C C . LEU A 1 99 ? 3.661 -16.824 -11.164 1.00 83.44 99 LEU A C 1
ATOM 777 O O . LEU A 1 99 ? 3.560 -17.394 -12.247 1.00 83.44 99 LEU A O 1
ATOM 781 N N . GLN A 1 100 ? 2.946 -17.186 -10.098 1.00 81.12 100 GLN A N 1
ATOM 782 C CA . GLN A 1 100 ? 1.918 -18.232 -10.069 1.00 81.12 100 GLN A CA 1
ATOM 783 C C . GLN A 1 100 ? 0.501 -17.649 -10.200 1.00 81.12 100 GLN A C 1
ATOM 785 O O . GLN A 1 100 ? -0.488 -18.351 -9.998 1.00 81.12 100 GLN A O 1
ATOM 790 N N . ASN A 1 101 ? 0.395 -16.361 -10.548 1.00 78.12 101 ASN A N 1
ATOM 791 C CA . ASN A 1 101 ? -0.848 -15.601 -10.661 1.00 78.12 101 ASN A CA 1
ATOM 792 C C . ASN A 1 101 ? -1.667 -15.526 -9.354 1.00 78.12 101 ASN A C 1
ATOM 794 O O . ASN A 1 101 ? -2.875 -15.288 -9.388 1.00 78.12 101 ASN A O 1
ATOM 798 N N . ILE A 1 102 ? -1.009 -15.690 -8.205 1.00 76.94 102 ILE A N 1
ATOM 799 C CA . ILE A 1 102 ? -1.573 -15.414 -6.883 1.00 76.94 102 ILE A CA 1
ATOM 800 C C . ILE A 1 102 ? -1.180 -13.977 -6.542 1.00 76.94 102 ILE A C 1
ATOM 802 O O . ILE A 1 102 ? 0.000 -13.687 -6.378 1.00 76.94 102 ILE A O 1
ATOM 806 N N . ILE A 1 103 ? -2.159 -13.072 -6.517 1.00 82.50 103 ILE A N 1
ATOM 807 C CA . ILE A 1 103 ? -1.933 -11.625 -6.418 1.00 82.50 103 ILE A CA 1
ATOM 808 C C . ILE A 1 103 ? -2.452 -11.111 -5.076 1.00 82.50 103 ILE A C 1
ATOM 810 O O . ILE A 1 103 ? -3.596 -11.390 -4.714 1.00 82.50 103 ILE A O 1
ATOM 814 N N . ASP A 1 104 ? -1.617 -10.357 -4.362 1.00 84.19 104 ASP A N 1
ATOM 815 C CA . ASP A 1 104 ? -1.966 -9.739 -3.082 1.00 84.19 104 ASP A CA 1
ATOM 816 C C . ASP A 1 104 ? -3.080 -8.688 -3.220 1.00 84.19 104 ASP A C 1
ATOM 818 O O . ASP A 1 104 ? -3.268 -8.063 -4.269 1.00 84.19 104 ASP A O 1
ATOM 822 N N . ALA A 1 105 ? -3.826 -8.469 -2.136 1.00 77.44 105 ALA A N 1
ATOM 823 C CA . ALA A 1 105 ? -4.917 -7.500 -2.106 1.00 77.44 105 ALA A CA 1
ATOM 824 C C . ALA A 1 105 ? -4.435 -6.075 -2.448 1.00 77.44 105 ALA A C 1
ATOM 826 O O . ALA A 1 105 ? -3.327 -5.664 -2.108 1.00 77.44 105 ALA A O 1
ATOM 827 N N . GLY A 1 106 ? -5.276 -5.309 -3.149 1.00 82.00 106 GLY A N 1
ATOM 828 C CA . GLY A 1 106 ? -4.951 -3.951 -3.609 1.00 82.00 106 GLY A CA 1
ATOM 829 C C . GLY A 1 106 ? -4.109 -3.889 -4.891 1.00 82.00 106 GLY A C 1
ATOM 830 O O . GLY A 1 106 ? -4.104 -2.850 -5.553 1.00 82.00 106 GLY A O 1
ATOM 831 N N . TRP A 1 107 ? -3.473 -4.992 -5.296 1.00 89.12 107 TRP A N 1
ATOM 832 C CA . TRP A 1 107 ? -2.764 -5.101 -6.569 1.00 89.12 107 TRP A CA 1
ATOM 833 C C . TRP A 1 107 ? -3.690 -5.600 -7.676 1.00 89.12 107 TRP A C 1
ATOM 835 O O . TRP A 1 107 ? -4.424 -6.575 -7.527 1.00 89.12 107 TRP A O 1
ATOM 845 N N . GLN A 1 108 ? -3.658 -4.934 -8.825 1.00 87.69 108 GLN A N 1
ATOM 846 C CA . GLN A 1 108 ? -4.577 -5.200 -9.928 1.00 87.69 108 GLN A CA 1
ATOM 847 C C . GLN A 1 108 ? -3.895 -5.052 -11.296 1.00 87.69 108 GLN A C 1
ATOM 849 O O . GLN A 1 108 ? -2.790 -4.508 -11.390 1.00 87.69 108 GLN A O 1
ATOM 854 N N . PRO A 1 109 ? -4.519 -5.554 -12.379 1.00 87.81 109 PRO A N 1
ATOM 855 C CA . PRO A 1 109 ? -4.050 -5.294 -13.734 1.00 87.81 109 PRO A CA 1
ATOM 856 C C . PRO A 1 109 ? -3.972 -3.787 -14.007 1.00 87.81 109 PRO A C 1
ATOM 858 O O . PRO A 1 109 ? -4.871 -3.029 -13.635 1.00 87.81 109 PRO A O 1
ATOM 861 N N . ILE A 1 110 ? -2.893 -3.351 -14.653 1.00 86.81 110 ILE A N 1
ATOM 862 C CA . ILE A 1 110 ? -2.608 -1.929 -14.899 1.00 86.81 110 ILE A CA 1
ATOM 863 C C . ILE A 1 110 ? -3.656 -1.263 -15.791 1.00 86.81 110 ILE A C 1
ATOM 865 O O . ILE A 1 110 ? -3.864 -0.058 -15.699 1.00 86.81 110 ILE A O 1
ATOM 869 N N . GLU A 1 111 ? -4.364 -2.041 -16.605 1.00 82.75 111 GLU A N 1
ATOM 870 C CA . GLU A 1 111 ? -5.449 -1.584 -17.468 1.00 82.75 111 GLU A CA 1
ATOM 871 C C . GLU A 1 111 ? -6.625 -1.049 -16.653 1.00 82.75 111 GLU A C 1
ATOM 873 O O . GLU A 1 111 ? -7.343 -0.184 -17.134 1.00 82.75 111 GLU A O 1
ATOM 878 N N . LYS A 1 112 ? -6.815 -1.521 -15.413 1.00 82.62 112 LYS A N 1
ATOM 879 C CA . LYS A 1 112 ? -7.839 -0.984 -14.504 1.00 82.62 112 LYS A CA 1
ATOM 880 C C . LYS A 1 112 ? -7.431 0.339 -13.862 1.00 82.62 112 LYS A C 1
ATOM 882 O O . LYS A 1 112 ? -8.296 1.066 -13.392 1.00 82.62 112 LYS A O 1
ATOM 887 N N . ILE A 1 113 ? -6.132 0.634 -13.830 1.00 82.75 113 ILE A N 1
ATOM 888 C CA . ILE A 1 113 ? -5.575 1.817 -13.165 1.00 82.75 113 ILE A CA 1
ATOM 889 C C . ILE A 1 113 ? -5.301 2.939 -14.169 1.00 82.75 113 ILE A C 1
ATOM 891 O O . ILE A 1 113 ? -5.588 4.095 -13.893 1.00 82.75 113 ILE A O 1
ATOM 895 N N . LEU A 1 114 ? -4.754 2.607 -15.339 1.00 77.81 114 LEU A N 1
ATOM 896 C CA . LEU A 1 114 ? -4.260 3.564 -16.338 1.00 77.81 114 LEU A CA 1
ATOM 897 C C . LEU A 1 114 ? -5.110 3.575 -17.624 1.00 77.81 114 LEU A C 1
ATOM 899 O O . LEU A 1 114 ? -4.636 3.991 -18.686 1.00 77.81 114 LEU A O 1
ATOM 903 N N . ALA A 1 115 ? -6.365 3.116 -17.531 1.00 62.97 115 ALA A N 1
ATOM 904 C CA . ALA A 1 115 ? -7.276 2.845 -18.649 1.00 62.97 115 ALA A CA 1
ATOM 905 C C . ALA A 1 115 ? -7.421 4.006 -19.654 1.00 62.97 115 ALA A C 1
ATOM 907 O O . ALA A 1 115 ? -7.560 3.778 -20.853 1.00 62.97 115 ALA A O 1
ATOM 908 N N . SER A 1 116 ? -7.377 5.256 -19.182 1.00 58.41 116 SER A N 1
ATOM 909 C CA . SER A 1 116 ? -7.583 6.458 -20.003 1.00 58.41 116 SER A CA 1
ATOM 910 C C . SER A 1 116 ? -6.342 6.919 -20.777 1.00 58.41 116 SER A C 1
ATOM 912 O O . SER A 1 116 ? -6.461 7.753 -21.673 1.00 58.41 116 SER A O 1
ATOM 914 N N . LYS A 1 117 ? -5.151 6.374 -20.489 1.00 56.34 117 LYS A N 1
ATOM 915 C CA . LYS A 1 117 ? -3.875 6.811 -21.093 1.00 56.34 117 LYS A CA 1
ATOM 916 C C . LYS A 1 117 ? -3.258 5.824 -22.081 1.00 56.34 117 LYS A C 1
ATOM 918 O O . LYS A 1 117 ? -2.095 5.989 -22.444 1.00 56.34 117 LYS A O 1
ATOM 923 N N . THR A 1 118 ? -3.988 4.804 -22.538 1.00 49.81 118 THR A N 1
ATOM 924 C CA . THR A 1 118 ? -3.408 3.805 -23.451 1.00 49.81 118 THR A CA 1
ATOM 925 C C . THR A 1 118 ? -4.328 3.367 -24.589 1.00 49.81 118 THR A C 1
ATOM 927 O O . THR A 1 118 ? -5.196 2.517 -24.436 1.00 49.81 118 THR A O 1
ATOM 930 N N . PRO A 1 119 ? -3.987 3.791 -25.810 1.00 47.97 119 PRO A N 1
ATOM 931 C CA . PRO A 1 119 ? -3.479 2.874 -26.813 1.00 47.97 119 PRO A CA 1
ATOM 932 C C . PRO A 1 119 ? -1.959 3.084 -26.891 1.00 47.97 119 PRO A C 1
ATOM 934 O O . PRO A 1 119 ? -1.518 4.220 -26.973 1.00 47.97 119 PRO A O 1
ATOM 937 N N . GLN A 1 120 ? -1.155 2.012 -26.910 1.00 47.16 120 GLN A N 1
ATOM 938 C CA . GLN A 1 120 ? 0.313 2.023 -27.141 1.00 47.16 120 GLN A CA 1
ATOM 939 C C . GLN A 1 120 ? 1.292 2.011 -25.946 1.00 47.16 120 GLN A C 1
ATOM 941 O O . GLN A 1 120 ? 2.487 2.195 -26.176 1.00 47.16 120 GLN A O 1
ATOM 946 N N . LEU A 1 121 ? 0.914 1.639 -24.717 1.00 49.97 121 LEU A N 1
ATOM 947 C CA . LEU A 1 121 ? 1.919 0.943 -23.899 1.00 49.97 121 LEU A CA 1
ATOM 948 C C . LEU A 1 121 ? 1.934 -0.503 -24.376 1.00 49.97 121 LEU A C 1
ATOM 950 O O . LEU A 1 121 ? 1.099 -1.325 -24.006 1.00 49.97 121 LEU A O 1
ATOM 954 N N . ALA A 1 122 ? 2.860 -0.796 -25.283 1.00 42.00 122 ALA A N 1
ATOM 955 C CA . ALA A 1 122 ? 3.215 -2.151 -25.652 1.00 42.00 122 ALA A CA 1
ATOM 956 C C . ALA A 1 122 ? 3.846 -2.852 -24.434 1.00 42.00 122 ALA A C 1
ATOM 958 O O . ALA A 1 122 ? 5.035 -3.154 -24.433 1.00 42.00 122 ALA A O 1
ATOM 959 N N . PHE A 1 123 ? 3.053 -3.152 -23.403 1.00 52.34 123 PHE A N 1
ATOM 960 C CA . PHE A 1 123 ? 3.410 -4.043 -22.301 1.00 52.34 123 PHE A CA 1
ATOM 961 C C . PHE A 1 123 ? 3.413 -5.492 -22.797 1.00 52.34 123 PHE A C 1
ATOM 963 O O . PHE A 1 123 ? 2.785 -6.385 -22.242 1.00 52.34 123 PHE A O 1
ATOM 970 N N . ARG A 1 124 ? 4.141 -5.755 -23.885 1.00 48.94 124 ARG A N 1
ATOM 971 C CA . ARG A 1 124 ? 4.520 -7.109 -24.277 1.00 48.94 124 ARG A CA 1
ATOM 972 C C . ARG A 1 124 ? 5.732 -7.519 -23.446 1.00 48.94 124 ARG A C 1
ATOM 974 O O . ARG A 1 124 ? 6.755 -7.904 -24.007 1.00 48.94 124 ARG A O 1
ATOM 981 N N . TYR A 1 125 ? 5.622 -7.456 -22.121 1.00 54.22 125 TYR A N 1
ATOM 982 C CA . TYR A 1 125 ? 6.511 -8.209 -21.245 1.00 54.22 125 TYR A CA 1
ATOM 983 C C . TYR A 1 125 ? 6.103 -9.674 -21.385 1.00 54.22 125 TYR A C 1
ATOM 985 O O . TYR A 1 125 ? 5.371 -10.218 -20.571 1.00 54.22 125 TYR A O 1
ATOM 993 N N . ARG A 1 126 ? 6.503 -10.303 -22.500 1.00 56.56 126 ARG A N 1
ATOM 994 C CA . ARG A 1 126 ? 6.072 -11.669 -22.847 1.00 56.56 126 ARG A CA 1
ATOM 995 C C . ARG A 1 126 ? 6.515 -12.709 -21.811 1.00 56.56 126 ARG A C 1
ATOM 997 O O . ARG A 1 126 ? 5.981 -13.809 -21.823 1.00 56.56 126 ARG A O 1
ATOM 1004 N N . ASN A 1 127 ? 7.438 -12.336 -20.922 1.00 70.81 127 ASN A N 1
ATOM 1005 C CA . ASN A 1 127 ? 8.045 -13.205 -19.921 1.00 70.81 127 ASN A CA 1
ATOM 1006 C C . ASN A 1 127 ? 7.937 -12.638 -18.491 1.00 70.81 127 ASN A C 1
ATOM 1008 O O . ASN A 1 127 ? 8.740 -13.017 -17.645 1.00 70.81 127 ASN A O 1
ATOM 1012 N N . GLY A 1 128 ? 7.014 -11.707 -18.215 1.00 84.00 128 GLY A N 1
ATOM 1013 C CA . GLY A 1 128 ? 6.926 -11.064 -16.902 1.00 84.00 128 GLY A CA 1
ATOM 1014 C C . GLY A 1 128 ? 5.504 -10.837 -16.402 1.00 84.00 128 GLY A C 1
ATOM 1015 O O . GLY A 1 128 ? 4.548 -10.853 -17.176 1.00 84.00 128 GLY A O 1
ATOM 1016 N N . VAL A 1 129 ? 5.372 -10.623 -15.093 1.00 90.56 129 VAL A N 1
ATOM 1017 C CA . VAL A 1 129 ? 4.100 -10.304 -14.433 1.00 90.56 129 VAL A CA 1
ATOM 1018 C C . VAL A 1 129 ? 4.112 -8.844 -14.016 1.00 90.56 129 VAL A C 1
ATOM 1020 O O . VAL A 1 129 ? 4.999 -8.416 -13.282 1.00 90.56 129 VAL A O 1
ATOM 1023 N N . THR A 1 130 ? 3.113 -8.091 -14.473 1.00 91.75 130 THR A N 1
ATOM 1024 C CA . THR A 1 130 ? 2.943 -6.676 -14.134 1.00 91.75 130 THR A CA 1
ATOM 1025 C C . THR A 1 130 ? 1.638 -6.465 -13.375 1.00 91.75 130 THR A C 1
ATOM 1027 O O . THR A 1 130 ? 0.565 -6.907 -13.810 1.00 91.75 130 THR A O 1
ATOM 1030 N N . ARG A 1 131 ? 1.721 -5.766 -12.244 1.00 92.50 131 ARG A N 1
ATOM 1031 C CA . ARG A 1 131 ? 0.572 -5.320 -11.446 1.00 92.50 131 ARG A CA 1
ATOM 1032 C C . ARG A 1 131 ? 0.779 -3.882 -11.006 1.00 92.50 131 ARG A C 1
ATOM 1034 O O . ARG A 1 131 ? 1.910 -3.411 -10.920 1.00 92.50 131 ARG A O 1
ATOM 1041 N N . GLY A 1 132 ? -0.319 -3.191 -10.741 1.00 91.94 132 GLY A N 1
ATOM 1042 C CA . GLY A 1 132 ? -0.287 -1.862 -10.154 1.00 91.94 132 GLY A CA 1
ATOM 1043 C C . GLY A 1 132 ? -1.164 -1.757 -8.915 1.00 91.94 132 GLY A C 1
ATOM 1044 O O . GLY A 1 132 ? -2.111 -2.528 -8.755 1.00 91.94 132 GLY A O 1
ATOM 1045 N N . LYS A 1 133 ? -0.861 -0.770 -8.079 1.00 92.38 133 LYS A N 1
ATOM 1046 C CA . LYS A 1 133 ? -1.629 -0.360 -6.904 1.00 92.38 133 LYS A CA 1
ATOM 1047 C C . LYS A 1 133 ? -1.798 1.160 -6.927 1.00 92.38 133 LYS A C 1
ATOM 1049 O O . LYS A 1 133 ? -0.879 1.880 -7.319 1.00 92.38 133 LYS A O 1
ATOM 1054 N N . LEU A 1 134 ? -2.984 1.635 -6.554 1.00 91.06 134 LEU A N 1
ATOM 1055 C CA . LEU A 1 134 ? -3.232 3.060 -6.338 1.00 91.06 134 LEU A CA 1
ATOM 1056 C C . LEU A 1 134 ? -2.775 3.437 -4.931 1.00 91.06 134 LEU A C 1
ATOM 1058 O O . LEU A 1 134 ? -3.146 2.772 -3.967 1.00 91.06 134 LEU A O 1
ATOM 1062 N N . ILE A 1 135 ? -1.984 4.496 -4.846 1.00 90.12 135 ILE A N 1
ATOM 1063 C CA . ILE A 1 135 ? -1.427 5.057 -3.624 1.00 90.12 135 ILE A CA 1
ATOM 1064 C C . ILE A 1 135 ? -2.030 6.445 -3.439 1.00 90.12 135 ILE A C 1
ATOM 1066 O O . ILE A 1 135 ? -1.826 7.335 -4.266 1.00 90.12 135 ILE A O 1
ATOM 1070 N N . ASP A 1 136 ? -2.800 6.613 -2.373 1.00 89.56 136 ASP A N 1
ATOM 1071 C CA . ASP A 1 136 ? -3.370 7.896 -1.972 1.00 89.56 136 ASP A CA 1
ATOM 1072 C C . ASP A 1 136 ? -2.345 8.645 -1.112 1.00 89.56 136 ASP A C 1
ATOM 1074 O O . ASP A 1 136 ? -1.980 8.151 -0.054 1.00 89.56 136 ASP A O 1
ATOM 1078 N N . MET A 1 137 ? -1.874 9.816 -1.560 1.00 85.31 137 MET A N 1
ATOM 1079 C CA . MET A 1 137 ? -0.922 10.644 -0.794 1.00 85.31 137 MET A CA 1
ATOM 1080 C C . MET A 1 137 ? -1.636 11.630 0.151 1.00 85.31 137 MET A C 1
ATOM 1082 O O . MET A 1 137 ? -1.041 12.615 0.595 1.00 85.31 137 MET A O 1
ATOM 1086 N N . GLY A 1 138 ? -2.924 11.416 0.424 1.00 85.31 138 GLY A N 1
ATOM 1087 C CA . GLY A 1 138 ? -3.704 12.170 1.393 1.00 85.31 138 GLY A CA 1
ATOM 1088 C C . GLY A 1 138 ? -3.721 13.666 1.095 1.00 85.31 138 GLY A C 1
ATOM 1089 O O . GLY A 1 138 ? -4.051 14.106 -0.007 1.00 85.31 138 GLY A O 1
ATOM 1090 N N . ILE A 1 139 ? -3.358 14.471 2.095 1.00 81.00 139 ILE A N 1
ATOM 1091 C CA . ILE A 1 139 ? -3.413 15.939 2.013 1.00 81.00 139 ILE A CA 1
ATOM 1092 C C . ILE A 1 139 ? -2.448 16.540 0.983 1.00 81.00 139 ILE A C 1
ATOM 1094 O O . ILE A 1 139 ? -2.678 17.661 0.534 1.00 81.00 139 ILE A O 1
ATOM 1098 N N . GLU A 1 140 ? -1.397 15.816 0.591 1.00 84.25 140 GLU A N 1
ATOM 1099 C CA . GLU A 1 140 ? -0.438 16.277 -0.422 1.00 84.25 140 GLU A CA 1
ATOM 1100 C C . GLU A 1 140 ? -1.001 16.107 -1.843 1.00 84.25 140 GLU A C 1
ATOM 1102 O O . GLU A 1 140 ? -0.633 16.846 -2.758 1.00 84.25 140 GLU A O 1
ATOM 1107 N N . LEU A 1 141 ? -1.938 15.169 -2.035 1.00 84.38 141 LEU A N 1
ATOM 1108 C CA . LEU A 1 141 ? -2.660 14.940 -3.291 1.00 84.38 141 LEU A CA 1
ATOM 1109 C C . LEU A 1 141 ? -4.161 14.708 -3.030 1.00 84.38 141 LEU A C 1
ATOM 1111 O O . LEU A 1 141 ? -4.674 13.621 -3.288 1.00 84.38 141 LEU A O 1
ATOM 1115 N N . PRO A 1 142 ? -4.905 15.724 -2.561 1.00 82.62 142 PRO A N 1
ATOM 1116 C CA . PRO A 1 142 ? -6.279 15.534 -2.118 1.00 82.62 142 PRO A CA 1
ATOM 1117 C C . PRO A 1 142 ? -7.181 15.079 -3.269 1.00 82.62 142 PRO A C 1
ATOM 1119 O O . PRO A 1 142 ? -7.291 15.748 -4.302 1.00 82.62 142 PRO A O 1
ATOM 1122 N N . GLY A 1 143 ? -7.835 13.931 -3.070 1.00 79.50 143 GLY A N 1
ATOM 1123 C CA . GLY A 1 143 ? -8.725 13.314 -4.056 1.00 79.50 143 GLY A CA 1
ATOM 1124 C C . GLY A 1 143 ? -8.008 12.782 -5.298 1.00 79.50 143 GLY A C 1
ATOM 1125 O O . GLY A 1 143 ? -8.653 12.600 -6.329 1.00 79.50 143 GLY A O 1
ATOM 1126 N N . ARG A 1 144 ? -6.688 12.581 -5.221 1.00 84.38 144 ARG A N 1
ATOM 1127 C CA . ARG A 1 144 ? -5.847 12.083 -6.310 1.00 84.38 144 ARG A CA 1
ATOM 1128 C C . ARG A 1 144 ? -4.976 10.941 -5.816 1.00 84.38 144 ARG A C 1
ATOM 1130 O O . ARG A 1 144 ? -4.664 10.836 -4.633 1.00 84.38 144 ARG A O 1
ATOM 1137 N N . SER A 1 145 ? -4.534 10.101 -6.739 1.00 89.00 145 SER A N 1
ATOM 1138 C CA . SER A 1 145 ? -3.635 8.999 -6.411 1.00 89.00 145 SER A CA 1
ATOM 1139 C C . SER A 1 145 ? -2.437 8.932 -7.356 1.00 89.00 145 SER A C 1
ATOM 1141 O O . SER A 1 145 ? -2.384 9.534 -8.433 1.00 89.00 145 SER A O 1
ATOM 1143 N N . LEU A 1 146 ? -1.424 8.196 -6.920 1.00 92.44 146 LEU A N 1
ATOM 1144 C CA . LEU A 1 146 ? -0.310 7.754 -7.741 1.00 92.44 146 LEU A CA 1
ATOM 1145 C C . LEU A 1 146 ? -0.482 6.264 -8.019 1.00 92.44 146 LEU A C 1
ATOM 1147 O O . LEU A 1 146 ? -0.923 5.504 -7.167 1.00 92.44 146 LEU A O 1
ATOM 1151 N N . ALA A 1 147 ? -0.131 5.823 -9.216 1.00 93.19 147 ALA A N 1
ATOM 1152 C CA . ALA A 1 147 ? -0.098 4.414 -9.563 1.00 93.19 147 ALA A CA 1
ATOM 1153 C C . ALA A 1 147 ? 1.328 3.885 -9.384 1.00 93.19 147 ALA A C 1
ATOM 1155 O O . ALA A 1 147 ? 2.212 4.234 -10.169 1.00 93.19 147 ALA A O 1
ATOM 1156 N N . LEU A 1 148 ? 1.544 3.030 -8.383 1.00 95.44 148 LEU A N 1
ATOM 1157 C CA . LEU A 1 148 ? 2.760 2.230 -8.257 1.00 95.44 148 LEU A CA 1
ATOM 1158 C C . LEU A 1 148 ? 2.600 0.970 -9.107 1.00 95.44 148 LEU A C 1
ATOM 1160 O O . LEU A 1 148 ? 1.712 0.160 -8.860 1.00 95.44 148 LEU A O 1
ATOM 1164 N N . VAL A 1 149 ? 3.451 0.806 -10.112 1.00 94.38 149 VAL A N 1
ATOM 1165 C CA . VAL A 1 149 ? 3.468 -0.324 -11.042 1.00 94.38 149 VAL A CA 1
ATOM 1166 C C . VAL A 1 149 ? 4.730 -1.139 -10.809 1.00 94.38 149 VAL A C 1
ATOM 1168 O O . VAL A 1 149 ? 5.836 -0.607 -10.838 1.00 94.38 149 VAL A O 1
ATOM 1171 N N . VAL A 1 150 ? 4.568 -2.443 -10.624 1.00 95.38 150 VAL A N 1
ATOM 1172 C CA . VAL A 1 150 ? 5.660 -3.390 -10.398 1.00 95.38 150 VAL A CA 1
ATOM 1173 C C . VAL A 1 150 ? 5.627 -4.435 -11.498 1.00 95.38 150 VAL A C 1
ATOM 1175 O O . VAL A 1 150 ? 4.594 -5.059 -11.748 1.00 95.38 150 VAL A O 1
ATOM 1178 N N . THR A 1 151 ? 6.759 -4.609 -12.175 1.00 94.12 151 THR A N 1
ATOM 1179 C CA . THR A 1 151 ? 6.968 -5.651 -13.182 1.00 94.12 151 THR A CA 1
ATOM 1180 C C . THR A 1 151 ? 8.071 -6.596 -12.731 1.00 94.12 151 THR A C 1
ATOM 1182 O O . THR A 1 151 ? 9.186 -6.160 -12.449 1.00 94.12 151 THR A O 1
ATOM 1185 N N . LEU A 1 152 ? 7.754 -7.887 -12.716 1.00 93.44 152 LEU A N 1
ATOM 1186 C CA . LEU A 1 152 ? 8.649 -8.993 -12.388 1.00 93.44 152 LEU A CA 1
ATOM 1187 C C . LEU A 1 152 ? 9.034 -9.712 -13.674 1.00 93.44 152 LEU A C 1
ATOM 1189 O O . LEU A 1 152 ? 8.152 -10.194 -14.382 1.00 93.44 152 LEU A O 1
ATOM 1193 N N . THR A 1 153 ? 10.326 -9.823 -13.971 1.00 93.12 153 THR A N 1
ATOM 1194 C CA . THR A 1 153 ? 10.830 -10.625 -15.096 1.00 93.12 153 THR A CA 1
ATOM 1195 C C . THR A 1 153 ? 11.851 -11.636 -14.571 1.00 93.12 153 THR A C 1
ATOM 1197 O O . THR A 1 153 ? 12.968 -11.239 -14.231 1.00 93.12 153 THR A O 1
ATOM 1200 N N . PRO A 1 154 ? 11.507 -12.934 -14.472 1.00 91.69 154 PRO A N 1
ATOM 1201 C CA . PRO A 1 154 ? 12.453 -13.963 -14.048 1.00 91.69 154 PRO A CA 1
ATOM 1202 C C . PRO A 1 154 ? 13.669 -14.010 -14.980 1.00 91.69 154 PRO A C 1
ATOM 1204 O O . PRO A 1 154 ? 13.512 -14.105 -16.200 1.00 91.69 154 PRO A O 1
ATOM 1207 N N . LYS A 1 155 ? 14.881 -13.958 -14.416 1.00 91.56 155 LYS A N 1
ATOM 1208 C CA . LYS A 1 155 ? 16.128 -14.145 -15.176 1.00 91.56 155 LYS A CA 1
ATOM 1209 C C . LYS A 1 155 ? 16.585 -15.598 -15.150 1.00 91.56 155 LYS A C 1
ATOM 1211 O O . LYS A 1 155 ? 17.051 -16.119 -16.160 1.00 91.56 155 LYS A O 1
ATOM 1216 N N . ASN A 1 156 ? 16.454 -16.248 -13.997 1.00 88.81 156 ASN A N 1
ATOM 1217 C CA . ASN A 1 156 ? 16.748 -17.663 -13.783 1.00 88.81 156 ASN A CA 1
ATOM 1218 C C . ASN A 1 156 ? 15.899 -18.195 -12.609 1.00 88.81 156 ASN A C 1
ATOM 1220 O O . ASN A 1 156 ? 14.901 -17.580 -12.243 1.00 88.81 156 ASN A O 1
ATOM 1224 N N . SER A 1 157 ? 16.257 -19.350 -12.039 1.00 85.25 157 SER A N 1
ATOM 1225 C CA . SER A 1 157 ? 15.499 -19.981 -10.950 1.00 85.25 157 SER A CA 1
ATOM 1226 C C . SER A 1 157 ? 15.597 -19.269 -9.595 1.00 85.25 157 SER A C 1
ATOM 1228 O O . SER A 1 157 ? 14.862 -19.646 -8.690 1.00 85.25 157 SER A O 1
ATOM 1230 N N . VAL A 1 158 ? 16.510 -18.307 -9.429 1.00 87.75 158 VAL A N 1
ATOM 1231 C CA . VAL A 1 158 ? 16.777 -17.622 -8.148 1.00 87.75 158 VAL A CA 1
ATOM 1232 C C . VAL A 1 158 ? 16.725 -16.100 -8.285 1.00 87.75 158 VAL A C 1
ATOM 1234 O O . VAL A 1 158 ? 16.354 -15.421 -7.338 1.00 87.75 158 VAL A O 1
ATOM 1237 N N . GLU A 1 159 ? 17.078 -15.555 -9.449 1.00 94.25 159 GLU A N 1
ATOM 1238 C CA . GLU A 1 159 ? 17.161 -14.115 -9.694 1.00 94.25 159 GLU A CA 1
ATOM 1239 C C . GLU A 1 159 ? 15.970 -13.605 -10.517 1.00 94.25 159 GLU A C 1
ATOM 1241 O O . GLU A 1 159 ? 15.640 -14.136 -11.589 1.00 94.25 159 GLU A O 1
ATOM 1246 N N . ILE A 1 160 ? 15.373 -12.513 -10.042 1.00 93.44 160 ILE A N 1
ATOM 1247 C CA . ILE A 1 160 ? 14.262 -11.806 -10.674 1.00 93.44 160 ILE A CA 1
ATOM 1248 C C . ILE A 1 160 ? 14.685 -10.363 -10.952 1.00 93.44 160 ILE A C 1
ATOM 1250 O O . ILE A 1 160 ? 15.243 -9.681 -10.096 1.00 93.44 160 ILE A O 1
ATOM 1254 N N . GLN A 1 161 ? 14.399 -9.880 -12.160 1.00 95.25 161 GLN A N 1
ATOM 1255 C CA . GLN A 1 161 ? 14.483 -8.460 -12.476 1.00 95.25 161 GLN A CA 1
ATOM 1256 C C . GLN A 1 161 ? 13.196 -7.759 -12.050 1.00 95.25 161 GLN A C 1
ATOM 1258 O O . GLN A 1 161 ? 12.103 -8.151 -12.472 1.00 95.25 161 GLN A O 1
ATOM 1263 N N . LEU A 1 162 ? 13.335 -6.695 -11.272 1.00 95.31 162 LEU A N 1
ATOM 1264 C CA . LEU A 1 162 ? 12.252 -5.822 -10.852 1.00 95.31 162 LEU A CA 1
ATOM 1265 C C . LEU A 1 162 ? 12.345 -4.506 -11.599 1.00 95.31 162 LEU A C 1
ATOM 1267 O O . LEU A 1 162 ? 13.394 -3.864 -11.630 1.00 95.31 162 LEU A O 1
ATOM 1271 N N . LYS A 1 163 ? 11.211 -4.077 -12.141 1.00 95.25 163 LYS A N 1
ATOM 1272 C CA . LYS A 1 163 ? 11.022 -2.721 -12.639 1.00 95.25 163 LYS A CA 1
ATOM 1273 C C . LYS A 1 163 ? 9.846 -2.090 -11.910 1.00 95.25 163 LYS A C 1
ATOM 1275 O O . LYS A 1 163 ? 8.703 -2.517 -12.080 1.00 95.25 163 LYS A O 1
ATOM 1280 N N . LEU A 1 164 ? 10.148 -1.075 -11.113 1.00 95.69 164 LEU A N 1
ATOM 1281 C CA . LEU A 1 164 ? 9.192 -0.257 -10.382 1.00 95.69 164 LEU A CA 1
ATOM 1282 C C . LEU A 1 164 ? 8.954 1.029 -11.160 1.00 95.69 164 LEU A C 1
ATOM 1284 O O . LEU A 1 164 ? 9.911 1.684 -11.577 1.00 95.69 164 LEU A O 1
ATOM 1288 N N . GLN A 1 165 ? 7.698 1.408 -11.345 1.00 94.94 165 GLN A N 1
ATOM 1289 C CA . GLN A 1 165 ? 7.336 2.672 -11.969 1.00 94.94 165 GLN A CA 1
ATOM 1290 C C . GLN A 1 165 ? 6.257 3.374 -11.160 1.00 94.94 165 GLN A C 1
ATOM 1292 O O . GLN A 1 165 ? 5.311 2.738 -10.709 1.00 94.94 165 GLN A O 1
ATOM 1297 N N . VAL A 1 166 ? 6.368 4.689 -11.014 1.00 95.50 166 VAL A N 1
ATOM 1298 C CA . VAL A 1 166 ? 5.305 5.513 -10.431 1.00 95.50 166 VAL A CA 1
ATOM 1299 C C . VAL A 1 166 ? 4.742 6.410 -11.520 1.00 95.50 166 VAL A C 1
ATOM 1301 O O . VAL A 1 166 ? 5.494 7.131 -12.177 1.00 95.50 166 VAL A O 1
ATOM 1304 N N . HIS A 1 167 ? 3.429 6.347 -11.722 1.00 93.25 167 HIS A N 1
ATOM 1305 C CA . HIS A 1 167 ? 2.683 7.117 -12.715 1.00 93.25 167 HIS A CA 1
ATOM 1306 C C . HIS A 1 167 ? 1.598 7.967 -12.038 1.00 93.25 167 HIS A C 1
ATOM 1308 O O . HIS A 1 167 ? 1.074 7.569 -11.000 1.00 93.25 167 HIS A O 1
ATOM 1314 N N . PRO A 1 168 ? 1.185 9.100 -12.624 1.00 90.50 168 PRO A N 1
ATOM 1315 C CA . PRO A 1 168 ? -0.056 9.755 -12.221 1.00 90.50 168 PRO A CA 1
ATOM 1316 C C . PRO A 1 168 ? -1.255 8.872 -12.617 1.00 90.50 168 PRO A C 1
ATOM 1318 O O . PRO A 1 168 ? -1.362 8.494 -13.791 1.00 90.50 168 PRO A O 1
ATOM 1321 N N . SER A 1 169 ? -2.145 8.541 -11.670 1.00 79.25 169 SER A N 1
ATOM 1322 C CA . SER A 1 169 ? -3.293 7.652 -11.933 1.00 79.25 169 SER A CA 1
ATOM 1323 C C . SER A 1 169 ? -4.429 8.325 -12.693 1.00 79.25 169 SER A C 1
ATOM 1325 O O . SER A 1 169 ? -5.087 7.688 -13.509 1.00 79.25 169 SER A O 1
ATOM 1327 N N . ASP A 1 170 ? -4.643 9.613 -12.446 1.00 72.88 170 ASP A N 1
ATOM 1328 C CA . ASP A 1 170 ? -5.800 10.337 -12.973 1.00 72.88 170 ASP A CA 1
ATOM 1329 C C . ASP A 1 170 ? -5.504 10.895 -14.372 1.00 72.88 170 ASP A C 1
ATOM 1331 O O . ASP A 1 170 ? -4.446 10.647 -14.951 1.00 72.88 170 ASP A O 1
ATOM 1335 N N . GLU A 1 171 ? -6.382 11.731 -14.926 1.00 74.06 171 GLU A N 1
ATOM 1336 C CA . GLU A 1 171 ? -6.177 12.396 -16.228 1.00 74.06 171 GLU A CA 1
ATOM 1337 C C . GLU A 1 171 ? -4.944 13.333 -16.281 1.00 74.06 171 GLU A C 1
ATOM 1339 O O . GLU A 1 171 ? -4.617 13.898 -17.323 1.00 74.06 171 GLU A O 1
ATOM 1344 N N . GLN A 1 172 ? -4.207 13.477 -15.177 1.00 77.56 172 GLN A N 1
ATOM 1345 C CA . GLN A 1 172 ? -2.999 14.294 -15.067 1.00 77.56 172 GLN A CA 1
ATOM 1346 C C . GLN A 1 172 ? -1.835 13.744 -15.896 1.00 77.56 172 GLN A C 1
ATOM 1348 O O . GLN A 1 172 ? -1.411 12.607 -15.719 1.00 77.56 172 GLN A O 1
ATOM 1353 N N . ALA A 1 173 ? -1.233 14.563 -16.754 1.00 83.50 173 ALA A N 1
ATOM 1354 C CA . ALA A 1 173 ? -0.111 14.128 -17.591 1.00 83.50 173 ALA A CA 1
ATOM 1355 C C . ALA A 1 173 ? 1.209 13.923 -16.820 1.00 83.50 173 ALA A C 1
ATOM 1357 O O . ALA A 1 173 ? 2.074 13.181 -17.285 1.00 83.50 173 ALA A O 1
ATOM 1358 N N . TYR A 1 174 ? 1.363 14.557 -15.655 1.00 90.62 174 TYR A N 1
ATOM 1359 C CA . TYR A 1 174 ? 2.643 14.663 -14.959 1.00 90.62 174 TYR A CA 1
ATOM 1360 C C . TYR A 1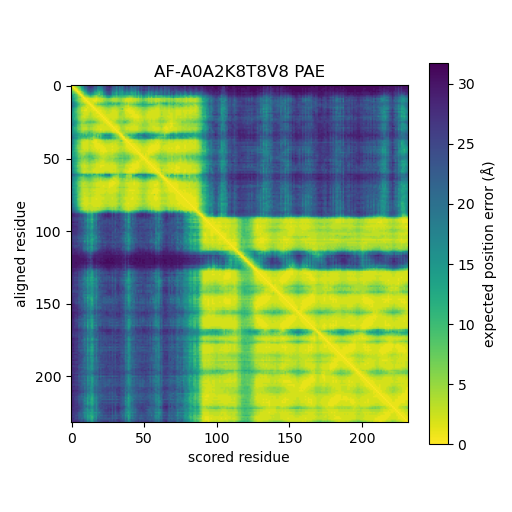 174 ? 2.540 14.271 -13.486 1.00 90.62 174 TYR A C 1
ATOM 1362 O O . TYR A 1 174 ? 1.502 14.453 -12.850 1.00 90.62 174 TYR A O 1
ATOM 1370 N N . LEU A 1 175 ? 3.641 13.742 -12.959 1.00 93.00 175 LEU A N 1
ATOM 1371 C CA . LEU A 1 175 ? 3.844 13.521 -11.535 1.00 93.00 175 LEU A CA 1
ATOM 1372 C C . LEU A 1 175 ? 3.967 14.857 -10.789 1.00 93.00 175 LEU A C 1
ATOM 1374 O O . LEU A 1 175 ? 4.420 15.848 -11.372 1.00 93.00 175 LEU A O 1
ATOM 1378 N N . PRO A 1 176 ? 3.609 14.889 -9.495 1.00 91.25 176 PRO A N 1
ATOM 1379 C CA . PRO A 1 176 ? 3.879 16.045 -8.659 1.00 91.25 176 PRO A CA 1
ATOM 1380 C C . PRO A 1 176 ? 5.385 16.319 -8.581 1.00 91.25 176 PRO A C 1
ATOM 1382 O O . PRO A 1 176 ? 6.212 15.404 -8.521 1.00 91.25 176 PRO A O 1
ATOM 1385 N N . ASN A 1 177 ? 5.733 17.605 -8.580 1.00 87.38 177 ASN A N 1
ATOM 1386 C CA . ASN A 1 177 ? 7.109 18.034 -8.362 1.00 87.38 177 ASN A CA 1
ATOM 1387 C C . ASN A 1 177 ? 7.562 17.603 -6.962 1.00 87.38 177 ASN A C 1
ATOM 1389 O O . ASN A 1 177 ? 6.770 17.638 -6.024 1.00 87.38 177 ASN A O 1
ATOM 1393 N N . ASN A 1 178 ? 8.843 17.259 -6.822 1.00 89.38 178 ASN A N 1
ATOM 1394 C CA . ASN A 1 178 ? 9.463 16.841 -5.559 1.00 89.38 178 ASN A CA 1
ATOM 1395 C C . ASN A 1 178 ? 8.976 15.492 -5.006 1.00 89.38 178 ASN A C 1
ATOM 1397 O O . ASN A 1 178 ? 9.269 15.185 -3.855 1.00 89.38 178 ASN A O 1
ATOM 1401 N N . LEU A 1 179 ? 8.274 14.675 -5.799 1.00 95.31 179 LEU A N 1
ATOM 1402 C CA . LEU A 1 179 ? 8.062 13.273 -5.442 1.00 95.31 179 LEU A CA 1
ATOM 1403 C C . LEU A 1 179 ? 9.408 12.543 -5.446 1.00 95.31 179 LEU A C 1
ATOM 1405 O O . LEU A 1 179 ? 10.098 12.518 -6.470 1.00 95.31 179 LEU A O 1
ATOM 1409 N N . ILE A 1 180 ? 9.752 11.916 -4.329 1.00 96.62 180 ILE A N 1
ATOM 1410 C CA . ILE A 1 180 ? 10.937 11.072 -4.191 1.00 96.62 180 ILE A CA 1
ATOM 1411 C C . ILE A 1 180 ? 10.466 9.627 -4.073 1.00 96.62 180 ILE A C 1
ATOM 1413 O O . ILE A 1 180 ? 9.540 9.322 -3.326 1.00 96.62 180 ILE A O 1
ATOM 1417 N N . VAL A 1 181 ? 11.092 8.734 -4.833 1.00 97.44 181 VAL A N 1
ATOM 1418 C CA . VAL A 1 181 ? 10.820 7.297 -4.799 1.00 97.44 181 VAL A CA 1
ATOM 1419 C C . VAL A 1 181 ? 12.105 6.582 -4.414 1.00 97.44 181 VAL A C 1
ATOM 1421 O O . VAL A 1 181 ? 13.119 6.723 -5.101 1.00 97.44 181 VAL A O 1
ATOM 1424 N N . LYS A 1 182 ? 12.068 5.813 -3.328 1.00 97.06 182 LYS A N 1
ATOM 1425 C CA . LYS A 1 182 ? 13.222 5.086 -2.792 1.00 97.06 182 LYS A CA 1
ATOM 1426 C C . LYS A 1 182 ? 12.939 3.594 -2.742 1.00 97.06 182 LYS A C 1
ATOM 1428 O O . LYS A 1 182 ? 11.813 3.179 -2.493 1.00 97.06 182 LYS A O 1
ATOM 1433 N N . VAL A 1 183 ? 13.978 2.798 -2.940 1.00 97.12 183 VAL A N 1
ATOM 1434 C CA . VAL A 1 183 ? 14.023 1.385 -2.566 1.00 97.12 183 VAL A CA 1
ATOM 1435 C C . VAL A 1 183 ? 14.921 1.284 -1.346 1.00 97.12 183 VAL A C 1
ATOM 1437 O O . VAL A 1 183 ? 16.035 1.815 -1.363 1.00 97.12 183 VAL A O 1
ATOM 1440 N N . LEU A 1 184 ? 14.440 0.624 -0.300 1.00 95.50 184 LEU A N 1
ATOM 1441 C CA . LEU A 1 184 ? 15.173 0.400 0.937 1.00 95.50 184 LEU A CA 1
ATOM 1442 C C . LEU A 1 184 ? 15.345 -1.101 1.160 1.00 95.50 184 LEU A C 1
ATOM 1444 O O . LEU A 1 184 ? 14.433 -1.872 0.860 1.00 95.50 184 LEU A O 1
ATOM 1448 N N . ASP A 1 185 ? 16.495 -1.507 1.688 1.00 92.44 185 ASP A N 1
ATOM 1449 C CA . ASP A 1 185 ? 16.742 -2.894 2.093 1.00 92.44 185 ASP A CA 1
ATOM 1450 C C . ASP A 1 185 ? 15.941 -3.291 3.352 1.00 92.44 185 ASP A C 1
ATOM 1452 O O . ASP A 1 185 ? 15.224 -2.480 3.943 1.00 92.44 185 ASP A O 1
ATOM 1456 N N . GLU A 1 186 ? 16.074 -4.547 3.786 1.00 87.44 186 GLU A N 1
ATOM 1457 C CA . GLU A 1 186 ? 15.436 -5.085 5.001 1.00 87.44 186 GLU A CA 1
ATOM 1458 C C . GLU A 1 186 ? 15.741 -4.262 6.270 1.00 87.44 186 GLU A C 1
ATOM 1460 O O . GLU A 1 186 ? 14.928 -4.198 7.191 1.00 87.44 186 GLU A O 1
ATOM 1465 N N . LYS A 1 187 ? 16.899 -3.591 6.323 1.00 86.69 187 LYS A N 1
ATOM 1466 C CA . LYS A 1 187 ? 17.319 -2.762 7.463 1.00 86.69 187 LYS A CA 1
ATOM 1467 C C . LYS A 1 187 ? 16.783 -1.331 7.379 1.00 86.69 187 LYS A C 1
ATOM 1469 O O . LYS A 1 187 ? 17.058 -0.537 8.277 1.00 86.69 187 LYS A O 1
ATOM 1474 N N . GLY A 1 188 ? 16.050 -0.990 6.318 1.00 86.12 188 GLY A N 1
ATOM 1475 C CA . GLY A 1 188 ? 15.576 0.365 6.055 1.00 86.12 188 GLY A CA 1
ATOM 1476 C C . GLY A 1 188 ? 16.665 1.294 5.516 1.00 86.12 188 GLY A C 1
ATOM 1477 O O . GLY A 1 188 ? 16.546 2.511 5.638 1.00 86.12 188 GLY A O 1
ATOM 1478 N N . THR A 1 189 ? 17.737 0.759 4.930 1.00 91.38 189 THR A N 1
ATOM 1479 C CA . THR A 1 189 ? 18.772 1.569 4.277 1.00 91.38 189 THR A CA 1
ATOM 1480 C C . THR A 1 189 ? 18.371 1.835 2.837 1.00 91.38 189 THR A C 1
ATOM 1482 O O . THR A 1 189 ? 18.116 0.896 2.087 1.00 91.38 189 THR A O 1
ATOM 1485 N N . THR A 1 190 ? 18.357 3.100 2.413 1.00 95.25 190 THR A N 1
ATOM 1486 C CA . THR A 1 190 ? 18.126 3.451 1.006 1.00 95.25 190 THR A CA 1
ATOM 1487 C C . THR A 1 190 ? 19.213 2.852 0.118 1.00 95.25 190 THR A C 1
ATOM 1489 O O . THR A 1 190 ? 20.389 3.194 0.247 1.00 95.25 190 THR A O 1
ATOM 1492 N N . VAL A 1 191 ? 18.808 1.991 -0.815 1.00 95.69 191 VAL A N 1
ATOM 1493 C CA . VAL A 1 191 ? 19.694 1.364 -1.805 1.00 95.69 191 VAL A CA 1
ATOM 1494 C C . VAL A 1 191 ? 19.579 2.015 -3.181 1.00 95.69 191 VAL A C 1
ATOM 1496 O O . VAL A 1 191 ? 20.567 2.094 -3.907 1.00 95.69 191 VAL A O 1
ATOM 1499 N N . ILE A 1 192 ? 18.390 2.504 -3.548 1.00 95.44 192 ILE A N 1
ATOM 1500 C CA . ILE A 1 192 ? 18.136 3.188 -4.824 1.00 95.44 192 ILE A CA 1
ATOM 1501 C C . ILE A 1 192 ? 17.168 4.341 -4.571 1.00 95.44 192 ILE A C 1
ATOM 1503 O O . ILE A 1 192 ? 16.227 4.201 -3.798 1.00 95.44 192 ILE A O 1
ATOM 1507 N N . GLU A 1 193 ? 17.373 5.470 -5.239 1.00 96.75 193 GLU A N 1
ATOM 1508 C CA . GLU A 1 193 ? 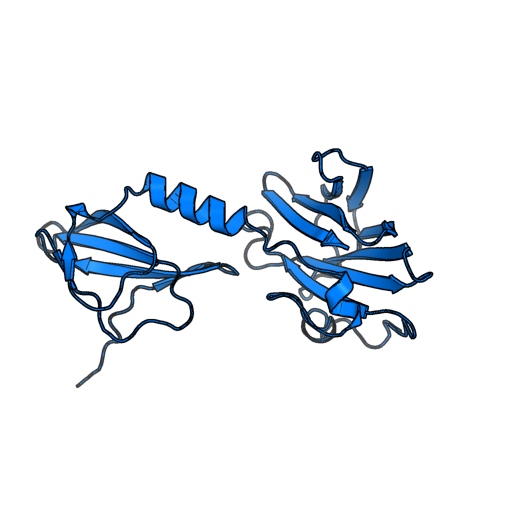16.529 6.654 -5.109 1.00 96.75 193 GLU A CA 1
ATOM 1509 C C . GLU A 1 193 ? 16.358 7.345 -6.464 1.00 96.75 193 GLU A C 1
ATOM 1511 O O . GLU A 1 193 ? 17.298 7.444 -7.257 1.00 96.75 193 GLU A O 1
ATOM 1516 N N . ALA A 1 194 ? 15.152 7.840 -6.731 1.00 95.31 194 ALA A N 1
ATOM 1517 C CA . ALA A 1 194 ? 14.832 8.629 -7.907 1.00 95.31 194 ALA A CA 1
ATOM 1518 C C . ALA A 1 194 ? 13.892 9.786 -7.550 1.00 95.31 194 ALA A C 1
ATOM 1520 O O . ALA A 1 194 ? 13.004 9.656 -6.713 1.00 95.31 194 ALA A O 1
ATOM 1521 N N . HIS A 1 195 ? 14.076 10.918 -8.229 1.00 95.69 195 HIS A N 1
ATOM 1522 C CA . HIS A 1 195 ? 13.324 12.150 -7.988 1.00 95.69 195 HIS A CA 1
ATOM 1523 C C . HIS A 1 195 ? 12.499 12.508 -9.217 1.00 95.69 195 HIS A C 1
ATOM 1525 O O . HIS A 1 195 ? 13.039 12.592 -10.327 1.00 95.69 195 HIS A O 1
ATOM 1531 N N . ALA A 1 196 ? 11.210 12.772 -9.025 1.00 93.25 196 ALA A N 1
ATOM 1532 C CA . ALA A 1 196 ? 10.369 13.349 -10.057 1.00 93.25 196 ALA A CA 1
ATOM 1533 C C . ALA A 1 196 ? 10.821 14.784 -10.346 1.00 93.25 196 ALA A C 1
ATOM 1535 O O . ALA A 1 196 ? 10.922 15.636 -9.461 1.00 93.25 196 ALA A O 1
ATOM 1536 N N . ARG A 1 197 ? 11.086 15.055 -11.621 1.00 89.25 197 ARG A N 1
ATOM 1537 C CA . ARG A 1 197 ? 11.440 16.384 -12.130 1.00 89.25 197 ARG A CA 1
ATOM 1538 C C . ARG A 1 197 ? 10.219 17.051 -12.750 1.00 89.25 197 ARG A C 1
ATOM 1540 O O . ARG A 1 197 ? 9.280 16.362 -13.151 1.00 89.25 197 ARG A O 1
ATOM 1547 N N . SER A 1 198 ? 10.275 18.369 -12.923 1.00 87.88 198 SER A N 1
ATOM 1548 C CA . SER A 1 198 ? 9.246 19.102 -13.668 1.00 87.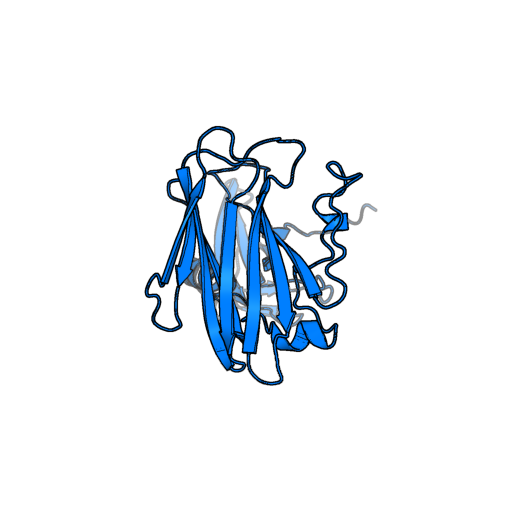88 198 SER A CA 1
ATOM 1549 C C . SER A 1 198 ? 8.992 18.461 -15.038 1.00 87.88 198 SER A C 1
ATOM 1551 O O . SER A 1 198 ? 9.932 18.191 -15.787 1.00 87.88 198 SER A O 1
ATOM 1553 N N . GLY A 1 199 ? 7.723 18.170 -15.334 1.00 87.44 199 GLY A N 1
ATOM 1554 C CA . GLY A 1 199 ? 7.301 17.504 -16.570 1.00 87.44 199 GLY A CA 1
ATOM 1555 C C . GLY A 1 199 ? 7.511 15.984 -16.606 1.00 87.44 199 GLY A C 1
ATOM 1556 O O . GLY A 1 199 ? 7.305 15.373 -17.654 1.00 87.44 199 GLY A O 1
ATOM 1557 N N . SER A 1 200 ? 7.901 15.342 -15.498 1.00 89.12 200 SER A N 1
ATOM 1558 C CA . SER A 1 200 ? 8.036 13.879 -15.455 1.00 89.12 200 SER A CA 1
ATOM 1559 C C . SER A 1 200 ? 6.670 13.217 -15.580 1.00 89.12 200 SER A C 1
ATOM 1561 O O . SER A 1 200 ? 5.785 13.449 -14.763 1.00 89.12 200 SER A O 1
ATOM 1563 N N . THR A 1 201 ? 6.497 12.361 -16.582 1.00 90.69 201 THR A N 1
ATOM 1564 C CA . THR A 1 201 ? 5.271 11.559 -16.751 1.00 90.69 201 THR A CA 1
ATOM 1565 C C . THR A 1 201 ? 5.293 10.285 -15.912 1.00 90.69 201 THR A C 1
ATOM 1567 O O . THR A 1 201 ? 4.248 9.691 -15.660 1.00 90.69 201 THR A O 1
ATOM 1570 N N . HIS A 1 202 ? 6.486 9.851 -15.501 1.00 92.38 202 HIS A N 1
ATOM 1571 C CA . HIS A 1 202 ? 6.711 8.715 -14.621 1.00 92.38 202 HIS A CA 1
ATOM 1572 C C . HIS A 1 202 ? 8.127 8.756 -14.028 1.00 92.38 202 HIS A C 1
ATOM 1574 O O . HIS A 1 202 ? 9.018 9.414 -14.570 1.00 92.38 202 HIS A O 1
ATOM 1580 N N . VAL A 1 203 ? 8.334 8.021 -12.939 1.00 94.69 203 VAL A N 1
ATOM 1581 C CA . VAL A 1 203 ? 9.649 7.699 -12.359 1.00 94.69 203 VAL A CA 1
ATOM 1582 C C . VAL A 1 203 ? 9.845 6.191 -12.466 1.00 94.69 203 VAL A C 1
ATOM 1584 O O . VAL A 1 203 ? 8.876 5.452 -12.326 1.00 94.69 203 VAL A O 1
ATOM 1587 N N . THR A 1 204 ? 11.067 5.729 -12.751 1.00 94.81 204 THR A N 1
ATOM 1588 C CA . THR A 1 204 ? 11.391 4.298 -12.877 1.00 94.81 204 THR A CA 1
ATOM 1589 C C . THR A 1 204 ? 12.619 3.949 -12.049 1.00 94.81 204 THR A C 1
ATOM 1591 O O . THR A 1 204 ? 13.615 4.667 -12.103 1.00 94.81 204 THR A O 1
ATOM 1594 N N . LEU A 1 205 ? 12.554 2.825 -11.338 1.00 96.25 205 LEU A N 1
ATOM 1595 C CA . LEU A 1 205 ? 13.680 2.181 -10.671 1.00 96.25 205 LEU A CA 1
ATOM 1596 C C . LEU A 1 205 ? 13.748 0.735 -11.165 1.00 96.25 205 LEU A C 1
ATOM 1598 O O . LEU A 1 205 ? 12.723 0.060 -11.254 1.00 96.25 205 LEU A O 1
ATOM 1602 N N . GLU A 1 206 ? 14.940 0.263 -11.512 1.00 95.56 206 GLU A N 1
ATOM 1603 C CA . GLU A 1 206 ? 15.141 -1.084 -12.047 1.00 95.56 206 GLU A CA 1
ATOM 1604 C C . GLU A 1 206 ? 16.357 -1.730 -11.3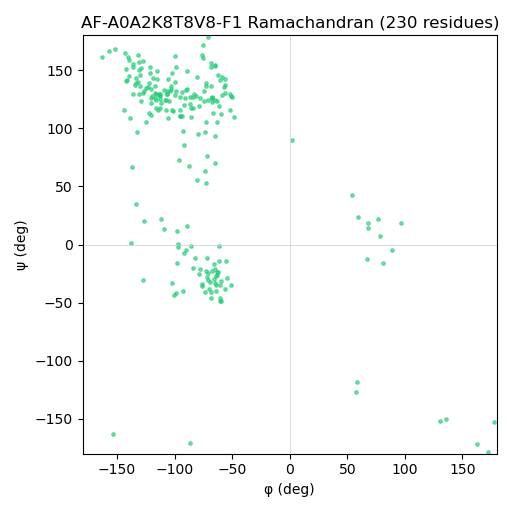88 1.00 95.56 206 GLU A C 1
ATOM 1606 O O . GLU A 1 206 ? 17.423 -1.118 -11.308 1.00 95.56 206 GLU A O 1
ATOM 1611 N N . PHE A 1 207 ? 16.184 -2.949 -10.884 1.00 95.50 207 PHE A N 1
ATOM 1612 C CA . PHE A 1 207 ? 17.215 -3.698 -10.170 1.00 95.50 207 PHE A CA 1
ATOM 1613 C C . PHE A 1 207 ? 16.933 -5.200 -10.226 1.00 95.50 207 PHE A C 1
ATOM 1615 O O . PHE A 1 207 ? 15.845 -5.626 -10.612 1.00 95.50 207 PHE A O 1
ATOM 1622 N N . ASN A 1 208 ? 17.926 -6.010 -9.867 1.00 95.19 208 ASN A N 1
ATOM 1623 C CA . ASN A 1 208 ? 17.735 -7.445 -9.683 1.00 95.19 208 ASN A CA 1
ATOM 1624 C C . ASN A 1 208 ? 17.648 -7.748 -8.192 1.00 95.19 208 ASN A C 1
ATOM 1626 O O . ASN A 1 208 ? 18.331 -7.098 -7.404 1.00 95.19 208 ASN A O 1
ATOM 1630 N N . ALA A 1 209 ? 16.858 -8.755 -7.848 1.00 94.25 209 ALA A N 1
ATOM 1631 C CA . ALA A 1 209 ? 16.758 -9.290 -6.502 1.00 94.25 209 ALA A CA 1
ATOM 1632 C C . ALA A 1 209 ? 16.665 -10.820 -6.548 1.00 94.25 209 ALA A C 1
ATOM 1634 O O . ALA A 1 209 ? 16.308 -11.409 -7.578 1.00 94.25 209 ALA A O 1
ATOM 1635 N N . GLN A 1 210 ? 17.006 -11.463 -5.441 1.00 94.06 210 GLN A N 1
ATOM 1636 C CA . GLN A 1 210 ? 16.931 -12.908 -5.268 1.00 94.06 210 GLN A CA 1
ATOM 1637 C C . GLN A 1 210 ? 15.667 -13.315 -4.513 1.00 94.06 210 GLN A C 1
ATOM 1639 O O . GLN A 1 210 ? 15.149 -12.563 -3.693 1.00 94.06 210 GLN A O 1
ATOM 1644 N N . ILE A 1 211 ? 15.184 -14.531 -4.767 1.00 89.25 211 ILE A N 1
ATOM 1645 C CA . ILE A 1 211 ? 14.077 -15.122 -4.004 1.00 89.25 211 ILE A CA 1
ATOM 1646 C C . ILE A 1 211 ? 14.418 -15.140 -2.509 1.00 89.25 211 ILE A C 1
ATOM 1648 O O . ILE A 1 211 ? 15.484 -15.613 -2.115 1.00 89.25 211 ILE A O 1
ATOM 1652 N N . GLY A 1 212 ? 13.488 -14.655 -1.690 1.00 87.81 212 GLY A N 1
ATOM 1653 C CA . GLY A 1 212 ? 13.624 -14.488 -0.247 1.00 87.81 212 GLY A CA 1
ATOM 1654 C C . GLY A 1 212 ? 14.215 -13.145 0.184 1.00 87.81 212 GLY A C 1
ATOM 1655 O O . GLY A 1 212 ? 14.271 -12.891 1.382 1.00 87.81 212 GLY A O 1
ATOM 1656 N N . GLU A 1 213 ? 14.651 -12.280 -0.739 1.00 92.25 213 GLU A N 1
ATOM 1657 C CA . GLU A 1 213 ? 15.086 -10.931 -0.371 1.00 92.25 213 GLU A CA 1
ATOM 1658 C C . GLU A 1 213 ? 13.894 -10.044 -0.002 1.00 92.25 213 GLU A C 1
ATOM 1660 O O . GLU A 1 213 ? 12.867 -10.013 -0.687 1.00 92.25 213 GLU A O 1
ATOM 1665 N N . HIS A 1 214 ? 14.075 -9.289 1.081 1.00 93.50 214 HIS A N 1
ATOM 1666 C CA . HIS A 1 214 ? 13.117 -8.320 1.588 1.00 93.50 214 HIS A CA 1
ATOM 1667 C C . HIS A 1 214 ? 13.560 -6.904 1.224 1.00 93.50 214 HIS A C 1
ATOM 1669 O O . HIS A 1 214 ? 14.728 -6.537 1.376 1.00 93.50 214 HIS A O 1
ATOM 1675 N N . PHE A 1 215 ? 12.614 -6.090 0.771 1.00 95.12 215 PHE A N 1
ATOM 1676 C CA . PHE A 1 215 ? 12.839 -4.674 0.506 1.00 95.12 215 PHE A CA 1
ATOM 1677 C C . PHE A 1 215 ? 11.542 -3.888 0.685 1.00 95.12 215 PHE A C 1
ATOM 1679 O O . PHE A 1 215 ? 10.445 -4.442 0.773 1.00 95.12 215 PHE A O 1
ATOM 1686 N N . SER A 1 216 ? 11.656 -2.568 0.719 1.00 94.62 216 SER A N 1
ATOM 1687 C CA . SER A 1 216 ? 10.496 -1.683 0.692 1.00 94.62 216 SER A CA 1
ATOM 1688 C C . SER A 1 216 ? 10.640 -0.604 -0.367 1.00 94.62 216 SER A C 1
ATOM 1690 O O . SER A 1 216 ? 11.748 -0.219 -0.741 1.00 94.62 216 SER A O 1
ATOM 1692 N N . VAL A 1 217 ? 9.503 -0.141 -0.876 1.00 96.00 217 VAL A N 1
ATOM 1693 C CA . VAL A 1 217 ? 9.413 0.988 -1.799 1.00 96.00 217 VAL A CA 1
ATOM 1694 C C . VAL A 1 217 ? 8.728 2.125 -1.076 1.00 96.00 217 VAL A C 1
ATOM 1696 O O . VAL A 1 217 ? 7.598 1.982 -0.619 1.00 96.00 217 VAL A O 1
ATOM 1699 N N . ASN A 1 218 ? 9.416 3.251 -0.999 1.00 95.31 218 ASN A N 1
ATOM 1700 C CA . ASN A 1 218 ? 8.990 4.416 -0.256 1.00 95.31 218 ASN A CA 1
ATOM 1701 C C . ASN A 1 218 ? 8.698 5.577 -1.205 1.00 95.31 218 ASN A C 1
ATOM 1703 O O . ASN A 1 218 ? 9.515 5.885 -2.075 1.00 95.31 218 ASN A O 1
ATOM 1707 N N . LEU A 1 219 ? 7.527 6.188 -1.056 1.00 94.75 219 LEU A N 1
ATOM 1708 C CA . LEU A 1 219 ? 7.086 7.359 -1.798 1.00 94.75 219 LEU A CA 1
ATOM 1709 C C . LEU A 1 219 ? 7.001 8.531 -0.820 1.00 94.75 219 LEU A C 1
ATOM 1711 O O . LEU A 1 219 ? 6.190 8.512 0.104 1.00 94.75 219 LEU A O 1
ATOM 1715 N N . GLU A 1 220 ? 7.813 9.559 -1.051 1.00 94.69 220 GLU A N 1
ATOM 1716 C CA . GLU A 1 220 ? 7.838 10.781 -0.248 1.00 94.69 220 GLU A CA 1
ATOM 1717 C C . GLU A 1 220 ? 7.355 11.963 -1.081 1.00 94.69 220 GLU A C 1
ATOM 1719 O O . GLU A 1 220 ? 7.853 12.215 -2.182 1.00 94.69 220 GLU A O 1
ATOM 1724 N N . LEU A 1 221 ? 6.398 12.713 -0.544 1.00 92.06 221 LEU A N 1
ATOM 1725 C CA . LEU A 1 221 ? 5.928 13.963 -1.122 1.00 92.06 221 LEU A CA 1
ATOM 1726 C C . LEU A 1 221 ? 5.591 14.929 0.011 1.00 92.06 221 LEU A C 1
ATOM 1728 O O . LEU A 1 221 ? 4.688 14.659 0.797 1.00 92.06 221 LEU A O 1
ATOM 1732 N N . GLY A 1 222 ? 6.321 16.043 0.095 1.00 89.00 222 GLY A N 1
ATOM 1733 C CA . GLY A 1 222 ? 6.144 17.009 1.179 1.00 89.00 222 GLY A CA 1
ATOM 1734 C C . GLY A 1 222 ? 6.356 16.354 2.545 1.00 89.00 222 GLY A C 1
ATOM 1735 O O . GLY A 1 222 ? 7.440 15.842 2.819 1.00 89.00 222 GLY A O 1
ATOM 1736 N N . ASN A 1 223 ? 5.316 16.355 3.379 1.00 85.25 223 ASN A N 1
ATOM 1737 C CA . ASN A 1 223 ? 5.328 15.726 4.704 1.00 85.25 223 ASN A CA 1
ATOM 1738 C C . ASN A 1 223 ? 4.720 14.315 4.718 1.00 85.25 223 ASN A C 1
ATOM 1740 O O . ASN A 1 223 ? 4.687 13.679 5.771 1.00 85.25 223 ASN A O 1
ATOM 1744 N N . THR A 1 224 ? 4.219 13.829 3.581 1.00 83.44 224 THR A N 1
ATOM 1745 C CA . THR A 1 224 ? 3.629 12.492 3.479 1.00 83.44 224 THR A CA 1
ATOM 1746 C C . THR A 1 224 ? 4.675 11.490 3.019 1.00 83.44 224 THR A C 1
ATOM 1748 O O . THR A 1 224 ? 5.377 11.703 2.028 1.00 83.44 224 THR A O 1
ATOM 1751 N N . ASN A 1 225 ? 4.747 10.373 3.734 1.00 87.50 225 ASN A N 1
ATOM 1752 C CA . ASN A 1 225 ? 5.599 9.245 3.411 1.00 87.50 225 ASN A CA 1
ATOM 1753 C C . ASN A 1 225 ? 4.749 7.969 3.435 1.00 87.50 225 ASN A C 1
ATOM 1755 O O . ASN A 1 225 ? 4.113 7.672 4.444 1.00 87.50 225 ASN A O 1
ATOM 1759 N N . ILE A 1 226 ? 4.742 7.231 2.325 1.00 87.81 226 ILE A N 1
ATOM 1760 C CA . ILE A 1 226 ? 4.041 5.950 2.202 1.00 87.81 226 ILE A CA 1
ATOM 1761 C C . ILE A 1 226 ? 5.036 4.874 1.796 1.00 87.81 226 ILE A C 1
ATOM 1763 O O . ILE A 1 226 ? 5.846 5.077 0.891 1.00 87.81 226 ILE A O 1
ATOM 1767 N N . SER A 1 227 ? 4.962 3.713 2.445 1.00 88.25 227 SER A N 1
ATOM 1768 C CA . SER A 1 227 ? 5.880 2.601 2.210 1.00 88.25 227 SER A CA 1
ATOM 1769 C C . SER A 1 227 ? 5.136 1.299 1.925 1.00 88.25 227 SER A C 1
ATOM 1771 O O . SER A 1 227 ? 4.265 0.892 2.689 1.00 88.25 227 SER A O 1
ATOM 1773 N N . GLU A 1 228 ? 5.525 0.612 0.855 1.00 90.56 228 GLU A N 1
ATOM 1774 C CA . GLU A 1 228 ? 5.078 -0.744 0.527 1.00 90.56 228 GLU A CA 1
ATOM 1775 C C . GLU A 1 228 ? 6.223 -1.725 0.795 1.00 90.56 228 GLU A C 1
ATOM 1777 O O . GLU A 1 228 ? 7.344 -1.511 0.330 1.00 90.56 228 GLU A O 1
ATOM 1782 N N . LYS A 1 229 ? 5.956 -2.802 1.539 1.00 91.44 229 LYS A N 1
ATOM 1783 C CA . LYS A 1 229 ? 6.948 -3.845 1.848 1.00 91.44 229 LYS A CA 1
ATOM 1784 C C . LYS A 1 229 ? 6.757 -5.049 0.939 1.00 91.44 229 LYS A C 1
ATOM 1786 O O . LYS A 1 229 ? 5.627 -5.472 0.692 1.00 91.44 229 LYS A O 1
ATOM 1791 N N . PHE A 1 230 ? 7.867 -5.618 0.493 1.00 93.62 230 PHE A N 1
ATOM 1792 C CA . PHE A 1 230 ? 7.902 -6.716 -0.456 1.00 93.62 230 PHE A CA 1
ATOM 1793 C C . PHE A 1 230 ? 8.864 -7.800 0.012 1.00 93.62 230 PHE A C 1
ATOM 1795 O O . PHE A 1 230 ? 9.958 -7.508 0.499 1.00 93.62 230 PHE A O 1
ATOM 1802 N N . VAL A 1 231 ? 8.475 -9.044 -0.242 1.00 92.56 231 VAL A N 1
ATOM 1803 C CA . VAL A 1 231 ? 9.379 -10.190 -0.290 1.00 92.56 231 VAL A CA 1
ATOM 1804 C C . VAL A 1 231 ? 9.356 -10.753 -1.702 1.00 92.56 231 VAL A C 1
ATOM 1806 O O . VAL A 1 231 ? 8.289 -10.859 -2.321 1.00 92.56 231 VAL A O 1
ATOM 1809 N N . ILE A 1 232 ? 10.538 -11.073 -2.226 1.00 89.19 232 ILE A N 1
ATOM 1810 C CA . ILE A 1 232 ? 10.676 -11.727 -3.528 1.00 89.19 232 ILE A CA 1
ATOM 1811 C C . ILE A 1 232 ? 10.310 -13.189 -3.405 1.00 89.19 232 ILE A C 1
ATOM 1813 O O . ILE A 1 232 ? 11.061 -13.991 -2.819 1.00 89.19 232 ILE A O 1
#

Mean predicted aligned error: 13.45 Å

Radius of gyration: 21.8 Å; Cα contacts (8 Å, |Δi|>4): 464; chains: 1; bounding box: 61×39×58 Å

Organism: NCBI:txid2038116

Foldseek 3Di:
DDPPPQFPWDADPPQFTETEFEDEPDFKGFAAQDDDPGHQWYWYWYADPVVRDIDGLAIDGDDHGGMDTSVRGDHVVVVVVVVVVSQVPQVAWEQVCVLVVPGDPQKDDCCVQQVVPDDDPPPCPVQKGKIWGWADQPPLAPPFTKIWMWIWHDPDPWKIKIKIKIAGRDPDQADDAFKKKFKAFPVRHTPDIDGGHVRHRMDMDIDMDTQQGKIKIWIDDDPGIHIHIYGD

Solvent-accessible surface area (backbone atoms only — not comparable to full-atom values): 13248 Å² total; per-residue (Å²): 138,79,86,72,79,90,67,55,61,49,76,43,86,98,75,34,26,39,37,42,42,80,36,64,88,79,59,64,44,81,40,64,81,82,68,65,99,50,54,60,25,39,36,39,30,35,45,42,77,91,78,74,42,75,43,80,75,22,24,39,70,67,72,74,58,41,82,44,49,55,88,70,39,40,48,65,66,55,46,51,55,47,50,51,47,57,66,71,47,47,72,63,34,53,54,58,42,38,79,73,72,47,72,56,88,76,52,38,60,47,66,81,56,45,57,92,79,55,88,81,76,79,78,73,56,87,69,44,48,65,36,22,29,78,43,70,51,50,86,79,32,71,98,42,45,34,28,44,32,43,33,41,33,68,77,56,100,51,39,32,36,40,38,40,34,42,32,40,38,58,96,53,75,42,42,64,68,64,31,35,42,33,35,23,40,76,86,67,47,80,76,47,77,48,70,38,44,88,82,25,50,58,46,77,52,76,51,75,50,43,67,75,44,47,34,32,42,34,42,36,39,92,92,42,73,50,66,49,37,36,32,53

InterPro domains:
  IPR014951 Protein of unknown function DUF1822 [PF08852] (2-231)

Sequence (232 aa):
MRYYADVADLKLSALGHLECRPVSPGYLCYIPPEVPDNRIGVVVVELDIEHQQAVLVGFAKTVKAGELLFSELQTIEDLLAYLDSLESNPTEVKLSYWLQNIIDAGWQPIEKILASKTPQLAFRYRNGVTRGKLIDMGIELPGRSLALVVTLTPKNSVEIQLKLQVHPSDEQAYLPNNLIVKVLDEKGTTVIEAHARSGSTHVTLEFNAQIGEHFSVNLELGNTNISEKFVI

Nearest PDB structures (foldseek):
  6d7j-assembly2_A  TM=5.487E-01  e=3.191E-02  Parabacteroides merdae CL03T12C32
  3c8d-assembly5_B  TM=5.866E-01  e=5.771E-02  Shigella flexneri 2a str. 2457T
  3c8h-assembly1_A  TM=5.492E-01  e=6.091E-02  Shigella flexneri 2a str. 2457T
  3c8h-assembly2_B  TM=5.987E-01  e=1.442E-01  Shigella flexneri 2a str. 2457T
  8t7z-assembly1_A  TM=2.924E-01  e=3.461E+00  Klebsiella aerogenes KCTC 2190